Protein AF-A0A7J7QEA2-F1 (afdb_monomer)

Sequence (201 aa):
MQAAAFSTSTSRAVTRSNSSSSSSNAGRQSTAAVVQHRPLQRRVHVYATFPRDETADQDASPVAAQALQELFDLEAGGLDPLQLENFRLKYNIRRDASGRAQLRRSDGTWMQCKLDMEVSGTMLLRDTNDSSVHVLQTDKLEQIDLSDDYLLLTLFADGEWEGQTQPIQLAGDSGALEPLQVEEQQFKDFVGMIKTLQVRA

Secondary structure (DSSP, 8-state):
-------------------------------------------B--B------S----PPPHHHHHHHHHHHHHHHT---HHHHHHHHHHTTEEE-TT--EEEE-TTS-EEEEEE-SSSTTEEEEEETTT-BEEEEE-SS-SS--TT-HHHHHHHHTTSTHHHH-EE-EEE-TTS-EEE-B--HHHHHH-S--BS------

Structure (mmCIF, N/CA/C/O backbone):
data_AF-A0A7J7QEA2-F1
#
_entry.id   AF-A0A7J7QEA2-F1
#
loop_
_atom_site.group_PDB
_atom_site.id
_atom_site.type_symbol
_atom_site.label_atom_id
_atom_site.label_alt_id
_atom_site.label_comp_id
_atom_site.label_asym_id
_atom_site.label_entity_id
_atom_site.label_seq_id
_atom_site.pdbx_PDB_ins_code
_atom_site.Cartn_x
_atom_site.Cartn_y
_atom_site.Cartn_z
_atom_site.occupancy
_atom_site.B_iso_or_equiv
_atom_site.auth_seq_id
_atom_site.auth_comp_id
_atom_site.auth_asym_id
_atom_site.auth_atom_id
_atom_site.pdbx_PDB_model_num
ATOM 1 N N . MET A 1 1 ? -61.011 24.776 7.819 1.00 40.16 1 MET A N 1
ATOM 2 C CA . MET A 1 1 ? -61.378 26.067 7.198 1.00 40.16 1 MET A CA 1
ATOM 3 C C . MET A 1 1 ? -60.357 26.376 6.108 1.00 40.16 1 MET A C 1
ATOM 5 O O . MET A 1 1 ? -59.185 26.244 6.417 1.00 40.16 1 MET A O 1
ATOM 9 N N . GLN A 1 2 ? -60.840 26.765 4.911 1.00 41.31 2 GLN A N 1
ATOM 10 C CA . GLN A 1 2 ? -60.144 27.317 3.712 1.00 41.31 2 GLN A CA 1
ATOM 11 C C . GLN A 1 2 ? -59.140 26.361 3.008 1.00 41.31 2 GLN A C 1
ATOM 13 O O . GLN A 1 2 ? -58.223 25.881 3.656 1.00 41.31 2 GLN A O 1
ATOM 18 N N . ALA A 1 3 ? -59.319 25.862 1.763 1.00 32.88 3 ALA A N 1
ATOM 19 C CA . ALA A 1 3 ? -59.557 26.469 0.420 1.00 32.88 3 ALA A CA 1
ATOM 20 C C . ALA A 1 3 ? -58.418 27.436 0.013 1.00 32.88 3 ALA A C 1
ATOM 22 O O . ALA A 1 3 ? -58.060 28.261 0.838 1.00 32.88 3 ALA A O 1
ATOM 23 N N . ALA A 1 4 ? -57.765 27.420 -1.162 1.00 39.72 4 ALA A N 1
ATOM 24 C CA . ALA A 1 4 ? -58.132 27.179 -2.575 1.00 39.72 4 ALA A CA 1
ATOM 25 C C . ALA A 1 4 ? -56.831 26.850 -3.397 1.00 39.72 4 ALA A C 1
ATOM 27 O O . ALA A 1 4 ? -55.754 27.197 -2.926 1.00 39.72 4 ALA A O 1
ATOM 28 N N . ALA A 1 5 ? -56.790 26.023 -4.465 1.00 37.38 5 ALA A N 1
ATOM 29 C CA . ALA A 1 5 ? -57.143 26.236 -5.901 1.00 37.38 5 ALA A CA 1
ATOM 30 C C . ALA A 1 5 ? -56.294 27.354 -6.595 1.00 37.38 5 ALA A C 1
ATOM 32 O O . ALA A 1 5 ? -55.999 28.332 -5.927 1.00 37.38 5 ALA A O 1
ATOM 33 N N . PHE A 1 6 ? -55.781 27.352 -7.844 1.00 35.78 6 PHE A N 1
ATOM 34 C CA . PHE A 1 6 ? -56.133 26.894 -9.217 1.00 35.78 6 PHE A CA 1
ATOM 35 C C . PHE A 1 6 ? -54.812 26.826 -10.065 1.00 35.78 6 PHE A C 1
ATOM 37 O O . PHE A 1 6 ? -53.874 27.543 -9.737 1.00 35.78 6 PHE A O 1
ATOM 44 N N . SER A 1 7 ? -54.591 25.870 -10.993 1.00 35.72 7 SER A N 1
ATOM 45 C CA . SER A 1 7 ? -54.732 25.918 -12.487 1.00 35.72 7 SER A CA 1
ATOM 46 C C . SER A 1 7 ? -53.938 27.040 -13.216 1.00 35.72 7 SER A C 1
ATOM 48 O O . SER A 1 7 ? -53.797 28.123 -12.680 1.00 35.72 7 SER A O 1
ATOM 50 N N . THR A 1 8 ? -53.363 26.931 -14.429 1.00 38.19 8 THR A N 1
ATOM 51 C CA . THR A 1 8 ? -53.718 26.220 -15.682 1.00 38.19 8 THR A CA 1
ATOM 52 C C . THR A 1 8 ? -52.629 26.474 -16.751 1.00 38.19 8 THR A C 1
ATOM 54 O O . THR A 1 8 ? -52.119 27.585 -16.777 1.00 38.19 8 THR A O 1
ATOM 57 N N . SER A 1 9 ? -52.432 25.513 -17.678 1.00 35.91 9 SER A N 1
ATOM 58 C CA . SER A 1 9 ? -52.373 25.661 -19.164 1.00 35.91 9 SER A CA 1
ATOM 59 C C . SER A 1 9 ? -51.334 26.625 -19.810 1.00 35.91 9 SER A C 1
ATOM 61 O O . SER A 1 9 ? -50.999 27.655 -19.260 1.00 35.91 9 SER A O 1
ATOM 63 N N . THR A 1 10 ? -50.783 26.473 -21.022 1.00 38.72 10 THR A N 1
ATOM 64 C CA . THR A 1 10 ? -51.143 25.746 -22.254 1.00 38.72 10 THR A CA 1
ATOM 65 C C . THR A 1 10 ? -49.963 25.880 -23.246 1.00 38.72 10 THR A C 1
ATOM 67 O O . THR A 1 10 ? -49.360 26.944 -23.258 1.00 38.72 10 THR A O 1
ATOM 70 N N . SER A 1 11 ? -49.779 24.899 -24.151 1.00 39.94 11 SER A N 1
ATOM 71 C CA . SER A 1 11 ? -49.480 25.035 -25.608 1.00 39.94 11 SER A CA 1
ATOM 72 C C . SER A 1 11 ? -48.236 25.836 -26.081 1.00 39.94 11 SER A C 1
ATOM 74 O O . SER A 1 11 ? -47.849 26.829 -25.501 1.00 39.94 11 SER A O 1
ATOM 76 N N . ARG A 1 12 ? -47.566 25.560 -27.208 1.00 37.38 12 ARG A N 1
ATOM 77 C CA . ARG A 1 12 ? -47.932 24.877 -28.457 1.00 37.38 12 ARG A CA 1
ATOM 78 C C . ARG A 1 12 ? -46.645 24.614 -29.259 1.00 37.38 12 ARG A C 1
ATOM 80 O O . ARG A 1 12 ? -45.721 25.419 -29.225 1.00 37.38 12 ARG A O 1
ATOM 87 N N . ALA A 1 13 ? -46.645 23.542 -30.043 1.00 45.91 13 ALA A N 1
ATOM 88 C CA . ALA A 1 13 ? -45.685 23.299 -31.116 1.00 45.91 13 ALA A CA 1
ATOM 89 C C . ALA A 1 13 ? -45.871 24.280 -32.289 1.00 45.91 13 ALA A C 1
ATOM 91 O O . ALA A 1 13 ? -47.010 24.627 -32.606 1.00 45.91 13 ALA A O 1
ATOM 92 N N . VAL A 1 14 ? -44.782 24.618 -32.993 1.00 41.91 14 VAL A N 1
ATOM 93 C CA . VAL A 1 14 ? -44.805 25.032 -34.409 1.00 41.91 14 VAL A CA 1
ATOM 94 C C . VAL A 1 14 ? -43.556 24.498 -35.115 1.00 41.91 14 VAL A C 1
ATOM 96 O O . VAL A 1 14 ? -42.432 24.907 -34.846 1.00 41.91 14 VAL A O 1
ATOM 99 N N . THR A 1 15 ? -43.788 23.582 -36.047 1.00 47.22 15 THR A N 1
ATOM 100 C CA . THR A 1 15 ? -42.911 23.208 -37.159 1.00 47.22 15 THR A CA 1
ATOM 101 C C . THR A 1 15 ? -42.905 24.315 -38.213 1.00 47.22 15 THR A C 1
ATOM 103 O O . THR A 1 15 ? -43.974 24.812 -38.566 1.00 47.22 15 THR A O 1
ATOM 106 N N . ARG A 1 16 ? -41.749 24.607 -38.826 1.00 37.06 16 ARG A N 1
ATOM 107 C CA . ARG A 1 16 ? -41.668 24.823 -40.281 1.00 37.06 16 ARG A CA 1
ATOM 108 C C . ARG A 1 16 ? -40.241 24.743 -40.827 1.00 37.06 16 ARG A C 1
ATOM 110 O O . ARG A 1 16 ? -39.279 25.221 -40.245 1.00 37.06 16 ARG A O 1
ATOM 117 N N . SER A 1 17 ? -40.210 24.076 -41.968 1.00 44.81 17 SER A N 1
ATOM 118 C CA . SER A 1 17 ? -39.156 23.695 -42.899 1.00 44.81 17 SER A CA 1
ATOM 119 C C . SER A 1 17 ? -38.546 24.825 -43.739 1.00 44.81 17 SER A C 1
ATOM 121 O O . SER A 1 17 ? -39.204 25.830 -43.992 1.00 44.81 17 SER A O 1
ATOM 123 N N . ASN A 1 18 ? -37.412 24.456 -44.354 1.00 35.69 18 ASN A N 1
ATOM 124 C CA . ASN A 1 18 ? -36.868 24.862 -45.661 1.00 35.69 18 ASN A CA 1
ATOM 125 C C . ASN A 1 18 ? -36.138 26.206 -45.780 1.00 35.69 18 ASN A C 1
ATOM 127 O O . ASN A 1 18 ? -36.766 27.253 -45.800 1.00 35.69 18 ASN A O 1
ATOM 131 N N . SER A 1 19 ? -34.840 26.143 -46.103 1.00 38.38 19 SER A N 1
ATOM 132 C CA . SER A 1 19 ? -34.380 26.272 -47.500 1.00 38.38 19 SER A CA 1
ATOM 133 C C . SER A 1 19 ? -32.857 26.128 -47.613 1.00 38.38 19 SER A C 1
ATOM 135 O O . SER A 1 19 ? -32.100 26.661 -46.809 1.00 38.38 19 SER A O 1
ATOM 137 N N . SER A 1 20 ? -32.442 25.412 -48.650 1.00 42.53 20 SER A N 1
ATOM 138 C CA . SER A 1 20 ? -31.086 25.222 -49.156 1.00 42.53 20 SER A CA 1
ATOM 139 C C . SER A 1 20 ? -30.458 26.493 -49.738 1.00 42.53 20 SER A C 1
ATOM 141 O O . SER A 1 20 ? -31.104 27.177 -50.528 1.00 42.53 20 SER A O 1
ATOM 143 N N . SER A 1 21 ? -29.158 26.689 -49.515 1.00 39.03 21 SER A N 1
ATOM 144 C CA . SER A 1 21 ? -28.276 27.330 -50.499 1.00 39.03 21 SER A CA 1
ATOM 145 C C . SER A 1 21 ? -26.824 26.911 -50.279 1.00 39.03 21 SER A C 1
ATOM 147 O O . SER A 1 21 ? -26.250 27.099 -49.210 1.00 39.03 21 SER A O 1
ATOM 149 N N . SER A 1 22 ? -26.265 26.332 -51.331 1.00 40.47 22 SER A N 1
ATOM 150 C CA . SER A 1 22 ? -24.866 26.006 -51.564 1.00 40.47 22 SER A CA 1
ATOM 151 C C . SER A 1 22 ? -23.951 27.233 -51.514 1.00 40.47 22 SER A C 1
ATOM 153 O O . SER A 1 22 ? -24.177 28.193 -52.249 1.00 40.47 22 SER A O 1
ATOM 155 N N . SER A 1 23 ? -22.850 27.145 -50.772 1.00 38.03 23 SER A N 1
ATOM 156 C CA . SER A 1 23 ? -21.626 27.879 -51.090 1.00 38.03 23 SER A CA 1
ATOM 157 C C . SER A 1 23 ? -20.400 27.076 -50.655 1.00 38.03 23 SER A C 1
ATOM 159 O O . SER A 1 23 ? -20.240 26.638 -49.519 1.00 38.03 23 SER A O 1
ATOM 161 N N . SER A 1 24 ? -19.562 26.825 -51.648 1.00 43.19 24 SER A N 1
ATOM 162 C CA . SER A 1 24 ? -18.243 26.223 -51.580 1.00 43.19 24 SER A CA 1
ATOM 163 C C . SER A 1 24 ? -17.317 27.026 -50.673 1.00 43.19 24 SER A C 1
ATOM 165 O O . SER A 1 24 ? -17.039 28.190 -50.963 1.00 43.19 24 SER A O 1
ATOM 167 N N . ASN A 1 25 ? -16.763 26.390 -49.643 1.00 38.69 25 ASN A N 1
ATOM 168 C CA . ASN A 1 25 ? -15.512 26.855 -49.066 1.00 38.69 25 ASN A CA 1
ATOM 169 C C . ASN A 1 25 ? -14.634 25.654 -48.711 1.00 38.69 25 ASN A C 1
ATOM 171 O O . ASN A 1 25 ? -15.001 24.805 -47.898 1.00 38.69 25 ASN A O 1
ATOM 175 N N . ALA A 1 26 ? -13.491 25.572 -49.386 1.00 42.62 26 ALA A N 1
ATOM 176 C CA . ALA A 1 26 ? -12.460 24.570 -49.188 1.00 42.62 26 ALA A CA 1
ATOM 177 C C . ALA A 1 26 ? -11.761 24.820 -47.842 1.00 42.62 26 ALA A C 1
ATOM 179 O O . ALA A 1 26 ? -10.676 25.389 -47.770 1.00 42.62 26 ALA A O 1
ATOM 180 N N . GLY A 1 27 ? -12.416 24.419 -46.756 1.00 33.78 27 GLY A N 1
ATOM 181 C CA . GLY A 1 27 ? -11.817 24.326 -45.435 1.00 33.78 27 GLY A CA 1
ATOM 182 C C . GLY A 1 27 ? -11.219 22.940 -45.269 1.00 33.78 27 GLY A C 1
ATOM 183 O O . GLY A 1 27 ? -11.953 21.956 -45.217 1.00 33.78 27 GLY A O 1
ATOM 184 N N . ARG A 1 28 ? -9.887 22.862 -45.201 1.00 38.97 28 ARG A N 1
ATOM 185 C CA . ARG A 1 28 ? -9.142 21.683 -44.745 1.00 38.97 28 ARG A CA 1
ATOM 186 C C . ARG A 1 28 ? -9.826 21.104 -43.503 1.00 38.97 28 ARG A C 1
ATOM 188 O O . ARG A 1 28 ? -9.711 21.664 -42.416 1.00 38.97 28 ARG A O 1
ATOM 195 N N . GLN A 1 29 ? -10.519 19.981 -43.668 1.00 34.00 29 GLN A N 1
ATOM 196 C CA . GLN A 1 29 ? -10.918 19.140 -42.552 1.00 34.00 29 GLN A CA 1
ATOM 197 C C . GLN A 1 29 ? -9.628 18.549 -41.987 1.00 34.00 29 GLN A C 1
ATOM 199 O O . GLN A 1 29 ? -9.091 17.572 -42.502 1.00 34.00 29 GLN A O 1
ATOM 204 N N . SER A 1 30 ? -9.089 19.198 -40.956 1.00 36.16 30 SER A N 1
ATOM 205 C CA . SER A 1 30 ? -8.244 18.502 -40.000 1.00 36.16 30 SER A CA 1
ATOM 206 C C . SER A 1 30 ? -9.142 17.440 -39.384 1.00 36.16 30 SER A C 1
ATOM 208 O O . SER A 1 30 ? -10.000 17.727 -38.552 1.00 36.16 30 SER A O 1
ATOM 210 N N . THR A 1 31 ? -9.018 16.216 -39.885 1.00 33.06 31 THR A N 1
ATOM 211 C CA . THR A 1 31 ? -9.470 15.035 -39.172 1.00 33.06 31 THR A CA 1
ATOM 212 C C . THR A 1 31 ? -8.720 15.057 -37.851 1.00 33.06 31 THR A C 1
ATOM 214 O O . THR A 1 31 ? -7.542 14.699 -37.801 1.00 33.06 31 THR A O 1
ATOM 217 N N . ALA A 1 32 ? -9.372 15.550 -36.797 1.00 31.91 32 ALA A N 1
ATOM 218 C CA . ALA A 1 32 ? -8.946 15.278 -35.442 1.00 31.91 32 ALA A CA 1
ATOM 219 C C . ALA A 1 32 ? -8.853 13.757 -35.358 1.00 31.91 32 ALA A C 1
ATOM 221 O O . ALA A 1 32 ? -9.865 13.057 -35.436 1.00 31.91 32 ALA A O 1
ATOM 222 N N . ALA A 1 33 ? -7.622 13.248 -35.338 1.00 30.94 33 ALA A N 1
ATOM 223 C CA . ALA A 1 33 ? -7.373 11.856 -35.063 1.00 30.94 33 ALA A CA 1
ATOM 224 C C . ALA A 1 33 ? -7.979 11.616 -33.684 1.00 30.94 33 ALA A C 1
ATOM 226 O O . ALA A 1 33 ? -7.447 12.070 -32.672 1.00 30.94 33 ALA A O 1
ATOM 227 N N . VAL A 1 34 ? -9.143 10.971 -33.660 1.00 30.98 34 VAL A N 1
ATOM 228 C CA . VAL A 1 34 ? -9.656 10.334 -32.460 1.00 30.98 34 VAL A CA 1
ATOM 229 C C . VAL A 1 34 ? -8.596 9.299 -32.129 1.00 30.98 34 VAL A C 1
ATOM 231 O O . VAL A 1 34 ? -8.558 8.219 -32.720 1.00 30.98 34 VAL A O 1
ATOM 234 N N . VAL A 1 35 ? -7.669 9.678 -31.250 1.00 32.31 35 VAL A N 1
ATOM 235 C CA . VAL A 1 35 ? -6.785 8.743 -30.575 1.00 32.31 35 VAL A CA 1
ATOM 236 C C . VAL A 1 35 ? -7.733 7.883 -29.762 1.00 32.31 35 VAL A C 1
ATOM 238 O O . VAL A 1 35 ? -8.132 8.225 -28.652 1.00 32.31 35 VAL A O 1
ATOM 241 N N . GLN A 1 36 ? -8.184 6.790 -30.375 1.00 29.61 36 GLN A N 1
ATOM 242 C CA . GLN A 1 36 ? -8.725 5.671 -29.640 1.00 29.61 36 GLN A CA 1
ATOM 243 C C . GLN A 1 36 ? -7.606 5.276 -28.685 1.00 29.61 36 GLN A C 1
ATOM 245 O O . GLN A 1 36 ? -6.634 4.636 -29.094 1.00 29.61 36 GLN A O 1
ATOM 250 N N . HIS A 1 37 ? -7.719 5.705 -27.429 1.00 34.19 37 HIS A N 1
ATOM 251 C CA . HIS A 1 37 ? -7.025 5.069 -26.329 1.00 34.19 37 HIS A CA 1
ATOM 252 C C . HIS A 1 37 ? -7.495 3.620 -26.344 1.00 34.19 37 HIS A C 1
ATOM 254 O O . HIS A 1 37 ? -8.512 3.260 -25.756 1.00 34.19 37 HIS A O 1
ATOM 260 N N . ARG A 1 38 ? -6.791 2.783 -27.109 1.00 33.22 38 ARG A N 1
ATOM 261 C CA . ARG A 1 38 ? -6.866 1.348 -26.910 1.00 33.22 38 ARG A CA 1
ATOM 262 C C . ARG A 1 38 ? -6.500 1.155 -25.440 1.00 33.22 38 ARG A C 1
ATOM 264 O O . ARG A 1 38 ? -5.449 1.675 -25.047 1.00 33.22 38 ARG A O 1
ATOM 271 N N . PRO A 1 39 ? -7.321 0.462 -24.631 1.00 41.53 39 PRO A N 1
ATOM 272 C CA . PRO A 1 39 ? -6.849 0.020 -23.332 1.00 41.53 39 PRO A CA 1
ATOM 273 C C . PRO A 1 39 ? -5.538 -0.701 -23.614 1.00 41.53 39 PRO A C 1
ATOM 275 O O . PRO A 1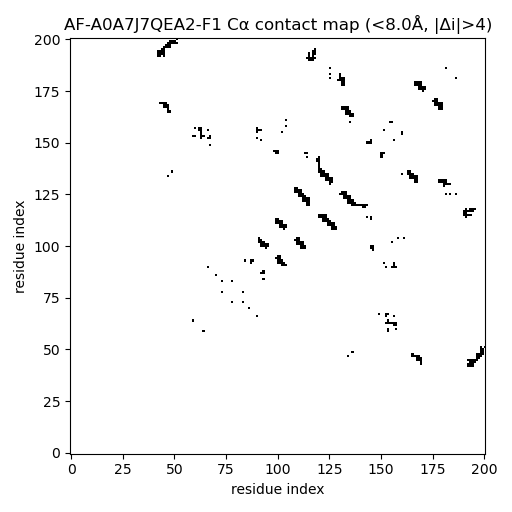 39 ? -5.479 -1.525 -24.534 1.00 41.53 39 PRO A O 1
ATOM 278 N N . LEU A 1 40 ? -4.467 -0.284 -22.943 1.00 46.72 40 LEU A N 1
ATOM 279 C CA . LEU A 1 40 ? -3.146 -0.862 -23.114 1.00 46.72 40 LEU A CA 1
ATOM 280 C C . LEU A 1 40 ? -3.232 -2.327 -22.674 1.00 46.72 40 LEU A C 1
ATOM 282 O O . LEU A 1 40 ? -2.770 -2.685 -21.616 1.00 46.72 40 LEU A O 1
ATOM 286 N N . GLN A 1 41 ? -3.742 -3.229 -23.509 1.00 45.44 41 GLN A N 1
ATOM 287 C CA . GLN A 1 41 ? -3.524 -4.670 -23.381 1.00 45.44 41 GLN A CA 1
ATOM 288 C C . GLN A 1 41 ? -2.072 -5.014 -23.761 1.00 45.44 41 GLN A C 1
ATOM 290 O O . GLN A 1 41 ? -1.793 -6.075 -24.320 1.00 45.44 41 GLN A O 1
ATOM 295 N N . ARG A 1 42 ? -1.125 -4.096 -23.519 1.00 48.09 42 ARG A N 1
ATOM 296 C CA . ARG A 1 42 ? 0.300 -4.371 -23.629 1.00 48.09 42 ARG A CA 1
ATOM 297 C C . ARG A 1 42 ? 0.650 -5.230 -22.427 1.00 48.09 42 ARG A C 1
ATOM 299 O O . ARG A 1 42 ? 1.002 -4.734 -21.370 1.00 48.09 42 ARG A O 1
ATOM 306 N N . ARG A 1 43 ? 0.493 -6.537 -22.616 1.00 52.00 43 ARG A N 1
ATOM 307 C CA . ARG A 1 43 ? 1.090 -7.558 -21.763 1.00 52.00 43 ARG A CA 1
ATOM 308 C C . ARG A 1 43 ? 2.591 -7.328 -21.785 1.00 52.00 43 ARG A C 1
ATOM 310 O O . ARG A 1 43 ? 3.187 -7.393 -22.862 1.00 52.00 43 ARG A O 1
ATOM 317 N N . VAL A 1 44 ? 3.172 -7.014 -20.635 1.00 53.88 44 VAL A N 1
ATOM 318 C CA . VAL A 1 44 ? 4.601 -6.732 -20.546 1.00 53.88 44 VAL A CA 1
ATOM 319 C C . VAL A 1 44 ? 5.316 -7.918 -19.918 1.00 53.88 44 VAL A C 1
ATOM 321 O O . VAL A 1 44 ? 4.800 -8.571 -19.013 1.00 53.88 44 VAL A O 1
ATOM 324 N N . HIS A 1 45 ? 6.494 -8.238 -20.446 1.00 52.12 45 HIS A N 1
ATOM 325 C CA . HIS A 1 45 ? 7.393 -9.178 -19.794 1.00 52.12 45 HIS A CA 1
ATOM 326 C C . HIS A 1 45 ? 8.022 -8.459 -18.603 1.00 52.12 45 HIS A C 1
ATOM 328 O O . HIS A 1 45 ? 8.858 -7.577 -18.783 1.00 52.12 45 HIS A O 1
ATOM 334 N N . VAL A 1 46 ? 7.545 -8.804 -17.411 1.00 54.75 46 VAL A N 1
ATOM 335 C CA . VAL A 1 46 ? 7.992 -8.238 -16.141 1.00 54.75 46 VAL A CA 1
ATOM 336 C C . VAL A 1 46 ? 9.121 -9.095 -15.586 1.00 54.75 46 VAL A C 1
ATOM 338 O O . VAL A 1 46 ? 8.978 -10.311 -15.464 1.00 54.75 46 VAL A O 1
ATOM 341 N N . TYR A 1 47 ? 10.230 -8.449 -15.235 1.00 54.91 47 TYR A N 1
ATOM 342 C CA . TYR A 1 47 ? 11.320 -9.074 -14.498 1.00 54.91 47 TYR A CA 1
ATOM 343 C C . TYR A 1 47 ? 11.246 -8.619 -13.038 1.00 54.91 47 TYR A C 1
ATOM 345 O O . TYR A 1 47 ? 11.506 -7.458 -12.737 1.00 54.91 47 TYR A O 1
ATOM 353 N N . ALA A 1 48 ? 10.876 -9.540 -12.150 1.00 55.66 48 ALA A N 1
ATOM 354 C CA . ALA A 1 48 ? 10.972 -9.406 -10.699 1.00 55.66 48 ALA A CA 1
ATOM 355 C C . ALA A 1 48 ? 11.596 -10.698 -10.158 1.00 55.66 48 ALA A C 1
ATOM 357 O O . ALA A 1 48 ? 11.263 -11.781 -10.645 1.00 55.66 48 ALA A O 1
ATOM 358 N N . THR A 1 49 ? 12.548 -10.584 -9.231 1.00 54.75 49 THR A N 1
ATOM 359 C CA . THR A 1 49 ? 13.369 -11.705 -8.747 1.00 54.75 49 THR A CA 1
ATOM 360 C C . THR A 1 49 ? 13.248 -11.823 -7.237 1.00 54.75 49 THR A C 1
ATOM 362 O O . THR A 1 49 ? 13.997 -11.183 -6.504 1.00 54.75 49 THR A O 1
ATOM 365 N N . PHE A 1 50 ? 12.347 -12.671 -6.756 1.00 54.75 50 PHE A N 1
ATOM 366 C CA . PHE A 1 50 ? 12.175 -12.890 -5.321 1.00 54.75 50 PHE A CA 1
ATOM 367 C C . PHE A 1 50 ? 13.168 -13.935 -4.794 1.00 54.75 50 PHE A C 1
ATOM 369 O O . PHE A 1 50 ? 13.301 -14.996 -5.413 1.00 54.75 50 PHE A O 1
ATOM 376 N N . PRO A 1 51 ? 13.873 -13.668 -3.679 1.00 50.94 51 PRO A N 1
ATOM 377 C CA . PRO A 1 51 ? 14.573 -14.722 -2.959 1.00 50.94 51 PRO A CA 1
ATOM 378 C C . PRO A 1 51 ? 13.549 -15.723 -2.406 1.00 50.94 51 PRO A C 1
ATOM 380 O O . PRO A 1 51 ? 12.453 -15.341 -1.999 1.00 50.94 51 PRO A O 1
ATOM 383 N N . ARG A 1 52 ? 13.894 -17.013 -2.408 1.00 48.84 52 ARG A N 1
ATOM 384 C CA . ARG A 1 52 ? 13.074 -18.049 -1.776 1.00 48.84 52 ARG A CA 1
ATOM 385 C C . ARG A 1 52 ? 13.243 -17.934 -0.264 1.00 48.84 52 ARG A C 1
ATOM 387 O O . ARG A 1 52 ? 14.347 -18.143 0.230 1.00 48.84 52 ARG A O 1
ATOM 394 N N . ASP A 1 53 ? 12.176 -17.590 0.445 1.00 52.56 53 ASP A N 1
ATOM 395 C CA . ASP A 1 53 ? 12.201 -17.552 1.905 1.00 52.56 53 ASP A CA 1
ATOM 396 C C . ASP A 1 53 ? 12.068 -18.986 2.443 1.00 52.56 53 ASP A C 1
ATOM 398 O O . ASP A 1 53 ? 11.023 -19.621 2.317 1.00 52.56 53 ASP A O 1
ATOM 402 N N . GLU A 1 54 ? 13.165 -19.550 2.952 1.00 49.25 54 GLU A N 1
ATOM 403 C CA . GLU A 1 54 ? 13.182 -20.886 3.574 1.00 49.25 54 GLU A CA 1
ATOM 404 C C . GLU A 1 54 ? 12.934 -20.823 5.093 1.00 49.25 54 GLU A C 1
ATOM 406 O O . GLU A 1 54 ? 12.961 -21.853 5.765 1.00 4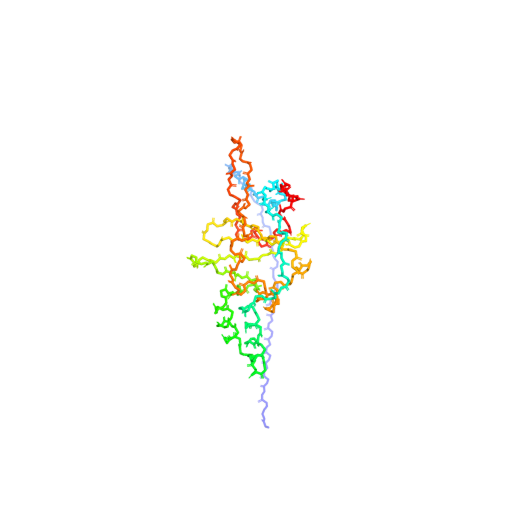9.25 54 GLU A O 1
ATOM 411 N N . THR A 1 55 ? 12.682 -19.626 5.638 1.00 48.28 55 THR A N 1
ATOM 412 C CA . THR A 1 55 ? 12.668 -19.348 7.083 1.00 48.28 55 THR A CA 1
ATOM 413 C C . THR A 1 55 ? 11.408 -18.643 7.575 1.00 48.28 55 THR A C 1
ATOM 415 O O . THR A 1 55 ? 11.439 -18.055 8.651 1.00 48.28 55 THR A O 1
ATOM 418 N N . ALA A 1 56 ? 10.300 -18.693 6.830 1.00 53.28 56 ALA A N 1
ATOM 419 C CA . ALA A 1 56 ? 9.034 -18.098 7.256 1.00 53.28 56 ALA A CA 1
ATOM 420 C C . ALA A 1 56 ? 8.445 -18.846 8.472 1.00 53.28 56 ALA A C 1
ATOM 422 O O . ALA A 1 56 ? 7.525 -19.658 8.347 1.00 53.28 56 ALA A O 1
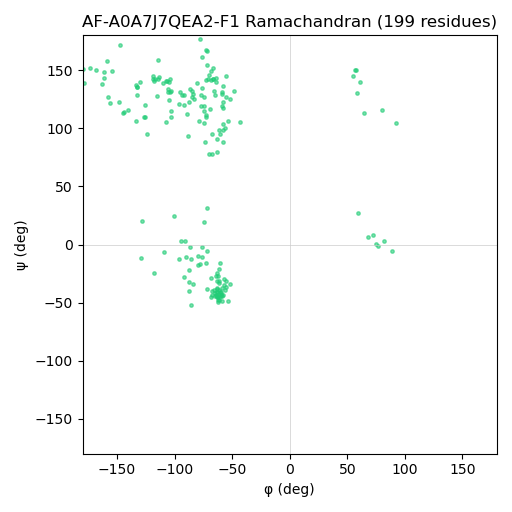ATOM 423 N N . ASP A 1 57 ? 8.993 -18.584 9.659 1.00 50.16 57 ASP A N 1
ATOM 424 C CA . ASP A 1 57 ? 8.358 -18.897 10.930 1.00 50.16 57 ASP A CA 1
ATOM 425 C C . ASP A 1 57 ? 7.014 -18.155 10.956 1.00 50.16 57 ASP A C 1
ATOM 427 O O . ASP A 1 57 ? 6.930 -16.937 10.804 1.00 50.16 57 ASP A O 1
ATOM 431 N N . GLN A 1 58 ? 5.942 -18.940 11.060 1.00 55.94 58 GLN A N 1
ATOM 432 C CA . GLN A 1 58 ? 4.544 -18.575 10.793 1.00 55.94 58 GLN A CA 1
ATOM 433 C C . GLN A 1 58 ? 3.898 -17.693 11.872 1.00 55.94 58 GLN A C 1
ATOM 435 O O . GLN A 1 58 ? 2.670 -17.626 11.967 1.00 55.94 58 GLN A O 1
ATOM 440 N N . ASP A 1 59 ? 4.693 -17.026 12.701 1.00 63.25 59 ASP A N 1
ATOM 441 C CA . ASP A 1 59 ? 4.161 -16.250 13.809 1.00 63.25 59 ASP A CA 1
ATOM 442 C C . ASP A 1 59 ? 3.753 -14.852 13.334 1.00 63.25 59 ASP A C 1
ATOM 444 O O . ASP A 1 59 ? 4.498 -14.133 12.666 1.00 6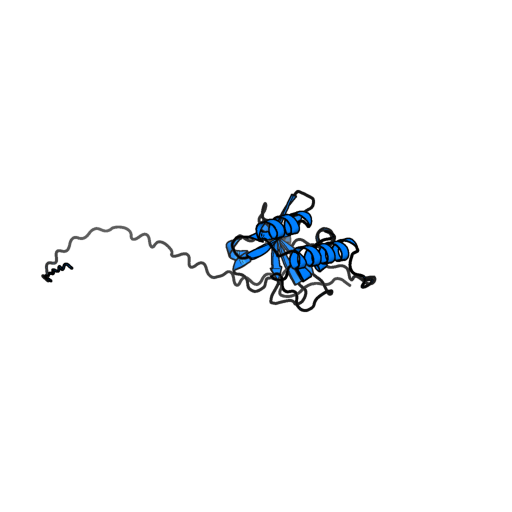3.25 59 ASP A O 1
ATOM 448 N N . ALA A 1 60 ? 2.523 -14.461 13.675 1.00 66.38 60 ALA A N 1
ATOM 449 C CA . ALA A 1 60 ? 2.034 -13.118 13.408 1.00 66.38 60 ALA A CA 1
ATOM 450 C C . ALA A 1 60 ? 2.945 -12.095 14.102 1.00 66.38 60 ALA A C 1
ATOM 452 O O . ALA A 1 60 ? 3.211 -12.205 15.301 1.00 66.38 60 ALA A O 1
ATOM 453 N N . SER A 1 61 ? 3.394 -11.086 13.351 1.00 85.81 61 SER A N 1
ATOM 454 C CA . SER A 1 61 ? 4.211 -9.994 13.878 1.00 85.81 61 SER A CA 1
ATOM 455 C C . SER A 1 61 ? 3.587 -9.418 15.159 1.00 85.81 61 SER A C 1
ATOM 457 O O . SER A 1 61 ? 2.387 -9.123 15.163 1.00 85.81 61 SER A O 1
ATOM 459 N N . PRO A 1 62 ? 4.353 -9.210 16.250 1.00 91.62 62 PRO A N 1
ATOM 460 C CA . PRO A 1 62 ? 3.822 -8.627 17.483 1.00 91.62 62 PRO A CA 1
ATOM 461 C C . PRO A 1 62 ? 3.145 -7.268 17.260 1.00 91.62 62 PRO A C 1
ATOM 463 O O . PRO A 1 62 ? 2.168 -6.944 17.935 1.00 91.62 62 PRO A O 1
ATOM 466 N N . VAL A 1 63 ? 3.631 -6.494 16.281 1.00 94.38 63 VAL A N 1
ATOM 467 C CA . VAL A 1 63 ? 3.034 -5.210 15.885 1.00 94.38 63 VAL A CA 1
ATOM 468 C C . VAL A 1 63 ? 1.670 -5.430 15.236 1.00 94.38 63 VAL A C 1
ATOM 470 O O . VAL A 1 63 ? 0.710 -4.748 15.593 1.00 94.38 63 VAL A O 1
ATOM 473 N N . ALA A 1 64 ? 1.562 -6.408 14.334 1.00 91.38 64 ALA A N 1
ATOM 474 C CA . ALA A 1 64 ? 0.292 -6.779 13.721 1.00 91.38 64 ALA A CA 1
ATOM 475 C C . ALA A 1 64 ? -0.705 -7.301 14.769 1.00 91.38 64 ALA A C 1
ATOM 477 O O . ALA A 1 64 ? -1.853 -6.864 14.787 1.00 91.38 64 ALA A O 1
ATOM 478 N N . ALA A 1 65 ? -0.269 -8.159 15.696 1.00 92.75 65 ALA A N 1
ATOM 479 C CA . ALA A 1 65 ? -1.113 -8.664 16.780 1.00 92.75 65 ALA A CA 1
ATOM 480 C C . ALA A 1 65 ? -1.650 -7.533 17.674 1.00 92.75 65 ALA A C 1
ATOM 482 O O . ALA A 1 65 ? -2.841 -7.502 17.989 1.00 92.75 65 ALA A O 1
ATOM 483 N N . GLN A 1 66 ? -0.796 -6.568 18.033 1.00 96.12 66 GLN A N 1
ATOM 484 C CA . GLN A 1 66 ? -1.221 -5.379 18.769 1.00 96.12 66 GLN A CA 1
ATOM 485 C C . GLN A 1 66 ? -2.231 -4.548 17.966 1.00 96.12 66 GLN A C 1
ATOM 487 O O . GLN A 1 66 ? -3.245 -4.125 18.517 1.00 96.12 66 GLN A O 1
ATOM 492 N N . ALA A 1 67 ? -1.975 -4.321 16.677 1.00 96.06 67 ALA A N 1
ATOM 493 C CA . ALA A 1 67 ? -2.861 -3.536 15.824 1.00 96.06 67 ALA A CA 1
ATOM 494 C C . ALA A 1 67 ? -4.263 -4.148 15.715 1.00 96.06 67 ALA A C 1
ATOM 496 O O . ALA A 1 67 ? -5.259 -3.433 15.796 1.00 96.06 67 ALA A O 1
ATOM 497 N N . LEU A 1 68 ? -4.341 -5.475 15.590 1.00 95.06 68 LEU A N 1
ATOM 498 C CA . LEU A 1 68 ? -5.607 -6.206 15.563 1.00 95.06 68 LEU A CA 1
ATOM 499 C C . LEU A 1 68 ? -6.364 -6.077 16.891 1.00 95.06 68 LEU A C 1
ATOM 501 O O . LEU A 1 68 ? -7.566 -5.826 16.877 1.00 95.06 68 LEU A O 1
ATOM 505 N N . GLN A 1 69 ? -5.674 -6.191 18.032 1.00 95.69 69 GLN A N 1
ATOM 506 C CA . GLN A 1 69 ? -6.300 -5.995 19.344 1.00 95.69 69 GLN A CA 1
ATOM 507 C C . GLN A 1 69 ? -6.876 -4.582 19.494 1.00 95.69 69 GLN A C 1
ATOM 509 O O . GLN A 1 69 ? -8.013 -4.425 19.930 1.00 95.69 69 GLN A O 1
ATOM 514 N N . GLU A 1 70 ? -6.121 -3.559 19.092 1.00 95.94 70 GLU A N 1
ATOM 515 C CA . GLU A 1 70 ? -6.595 -2.175 19.135 1.00 95.94 70 GLU A CA 1
ATOM 516 C C . GLU A 1 70 ? -7.811 -1.945 18.221 1.00 95.94 70 GLU A C 1
ATOM 518 O O . GLU A 1 70 ? -8.729 -1.218 18.604 1.00 95.94 70 GLU A O 1
ATOM 523 N N . LEU A 1 71 ? -7.857 -2.583 17.043 1.00 95.31 71 LEU A N 1
ATOM 524 C CA . LEU A 1 71 ? -9.029 -2.533 16.164 1.00 95.31 71 LEU A CA 1
ATOM 525 C C . LEU A 1 71 ? -10.258 -3.167 16.831 1.00 95.31 71 LEU A C 1
ATOM 527 O O . LEU A 1 71 ? -11.330 -2.563 16.814 1.00 95.31 71 LEU A O 1
ATOM 531 N N . PHE A 1 72 ? -10.106 -4.334 17.467 1.00 95.12 72 PHE A N 1
ATOM 532 C CA . PHE A 1 72 ? -11.202 -4.977 18.198 1.00 95.12 72 PHE A CA 1
ATOM 533 C C . PHE A 1 72 ? -11.739 -4.096 19.331 1.00 95.12 72 PHE A C 1
ATOM 535 O O . PHE A 1 72 ? -12.954 -3.994 19.511 1.00 95.12 72 PHE A O 1
ATOM 542 N N . ASP A 1 73 ? -10.853 -3.428 20.070 1.00 95.12 73 ASP A N 1
ATOM 543 C CA . ASP A 1 73 ? -11.246 -2.522 21.150 1.00 95.12 73 ASP A CA 1
ATOM 544 C C . ASP A 1 73 ? -12.008 -1.296 20.608 1.00 95.12 73 ASP A C 1
ATOM 546 O O . ASP A 1 73 ? -13.008 -0.873 21.198 1.00 95.12 73 ASP A O 1
ATOM 550 N N . LEU A 1 74 ? -11.586 -0.750 19.458 1.00 94.25 74 LEU A N 1
ATOM 551 C CA . LEU A 1 74 ? -12.285 0.344 18.769 1.00 94.25 74 LEU A CA 1
ATOM 552 C C . LEU A 1 74 ? -13.671 -0.077 18.268 1.00 94.25 74 LEU A C 1
ATOM 554 O O . LEU A 1 74 ? -14.641 0.662 18.446 1.00 94.25 74 LEU A O 1
ATOM 558 N N . GLU A 1 75 ? -13.786 -1.262 17.669 1.00 92.88 75 GLU A N 1
ATOM 559 C CA . GLU A 1 75 ? -15.070 -1.791 17.204 1.00 92.88 75 GLU A CA 1
ATOM 560 C C . GLU A 1 75 ? -16.033 -2.057 18.367 1.00 92.88 75 GLU A C 1
ATOM 562 O O . GLU A 1 75 ? -17.208 -1.686 18.290 1.00 92.88 75 GLU A O 1
ATOM 567 N N . ALA A 1 76 ? -15.538 -2.621 19.473 1.00 93.62 76 ALA A N 1
ATOM 568 C CA . ALA A 1 76 ? -16.325 -2.855 20.683 1.00 93.62 76 ALA A CA 1
ATOM 569 C C . ALA A 1 76 ? -16.822 -1.549 21.331 1.00 93.62 76 ALA A C 1
ATOM 571 O O . ALA A 1 76 ? -17.905 -1.523 21.922 1.00 93.62 76 ALA A O 1
ATOM 572 N N . GLY A 1 77 ? -16.053 -0.462 21.206 1.00 91.00 77 GLY A N 1
ATOM 573 C CA . GLY A 1 77 ? -16.413 0.875 21.686 1.00 91.00 77 GLY A CA 1
ATOM 574 C C . GLY A 1 77 ? -17.441 1.621 20.826 1.00 91.00 77 GLY A C 1
ATOM 575 O O . GLY A 1 77 ? -17.974 2.637 21.274 1.00 91.00 77 GLY A O 1
ATOM 576 N N . GLY A 1 78 ? -17.752 1.114 19.628 1.00 89.62 78 GLY A N 1
ATOM 577 C CA . GLY A 1 78 ? -18.590 1.783 18.635 1.00 89.62 78 GLY A CA 1
ATOM 578 C C . GLY A 1 78 ? -17.750 2.607 17.659 1.00 89.62 78 GLY A C 1
ATOM 579 O O . GLY A 1 78 ? -17.276 3.692 17.986 1.00 89.62 78 GLY A O 1
ATOM 580 N N . LEU A 1 79 ? -17.597 2.085 16.442 1.00 85.81 79 LEU A N 1
ATOM 581 C CA . LEU A 1 79 ? -16.672 2.599 15.435 1.00 85.81 79 LEU A CA 1
ATOM 582 C C . LEU A 1 79 ? -17.142 3.930 14.813 1.00 85.81 79 LEU A C 1
ATOM 584 O O . LEU A 1 79 ? -18.085 3.961 14.020 1.00 85.81 79 LEU A O 1
ATOM 588 N N . ASP A 1 80 ? -16.449 5.026 15.125 1.00 93.38 80 ASP A N 1
ATOM 589 C CA . ASP A 1 80 ? -16.592 6.311 14.428 1.00 93.38 80 ASP A CA 1
ATOM 590 C C . ASP A 1 80 ? -15.667 6.367 13.188 1.00 93.38 80 ASP A C 1
ATOM 592 O O . ASP A 1 80 ? -14.481 6.036 13.297 1.00 93.38 80 ASP A O 1
ATOM 596 N N . PRO A 1 81 ? -16.142 6.805 12.001 1.00 91.19 81 PRO A N 1
ATOM 597 C CA . PRO A 1 81 ? -15.318 6.845 10.791 1.00 91.19 81 PRO A CA 1
ATOM 598 C C . PRO A 1 81 ? -14.012 7.640 10.924 1.00 91.19 81 PRO A C 1
ATOM 600 O O . PRO A 1 81 ? -12.993 7.228 10.369 1.00 91.19 81 PRO A O 1
ATOM 603 N N . LEU A 1 82 ? -14.019 8.750 11.671 1.00 94.00 82 LEU A N 1
ATOM 604 C CA . LEU A 1 82 ? -12.817 9.562 11.879 1.00 94.00 82 LEU A CA 1
ATOM 605 C C . LEU A 1 82 ? -11.812 8.850 12.795 1.00 94.00 82 LEU A C 1
ATOM 607 O O . LEU A 1 82 ? -10.605 8.911 12.560 1.00 94.00 82 LEU A O 1
ATOM 611 N N . GLN A 1 83 ? -12.291 8.149 13.826 1.00 94.81 83 GLN A N 1
ATOM 612 C CA . GLN A 1 83 ? -11.437 7.310 14.670 1.00 94.81 83 GLN A CA 1
ATOM 613 C C . GLN A 1 83 ? -10.779 6.193 13.859 1.00 94.81 83 GLN A C 1
ATOM 615 O O . GLN A 1 83 ? -9.575 5.984 13.991 1.00 94.81 83 GLN A O 1
ATOM 620 N N . LEU A 1 84 ? -11.538 5.536 12.979 1.00 93.31 84 LEU A N 1
ATOM 621 C CA . LEU A 1 84 ? -11.018 4.489 12.104 1.00 93.31 84 LEU A CA 1
ATOM 622 C C . LEU A 1 84 ? -9.956 5.024 11.134 1.00 93.31 84 LEU A C 1
ATOM 624 O O . LEU A 1 84 ? -8.936 4.378 10.910 1.00 93.31 84 LEU A O 1
ATOM 628 N N . GLU A 1 85 ? -10.160 6.213 10.567 1.00 95.12 85 GLU A N 1
ATOM 629 C CA . GLU A 1 85 ? -9.155 6.851 9.713 1.00 95.12 85 GLU A CA 1
ATOM 630 C C . GLU A 1 85 ? -7.864 7.160 10.484 1.00 95.12 85 GLU A C 1
ATOM 632 O O . GLU A 1 85 ? -6.778 6.792 10.034 1.00 95.12 85 GLU A O 1
ATOM 637 N N . ASN A 1 86 ? -7.971 7.756 11.674 1.00 96.12 86 ASN A N 1
ATOM 638 C CA . ASN A 1 86 ? -6.813 8.035 12.528 1.00 96.12 86 ASN A CA 1
ATOM 639 C C . ASN A 1 86 ? -6.079 6.753 12.945 1.00 96.12 86 ASN A C 1
ATOM 641 O O . ASN A 1 86 ? -4.847 6.720 12.963 1.00 96.12 86 ASN A O 1
ATOM 645 N N . PHE A 1 87 ? -6.830 5.694 13.247 1.00 97.00 87 PHE A N 1
ATOM 646 C CA . PHE A 1 87 ? -6.285 4.379 13.553 1.00 97.00 87 PHE A CA 1
ATOM 647 C C . PHE A 1 87 ? -5.503 3.802 12.364 1.00 97.00 87 PHE A C 1
ATOM 649 O O . PHE A 1 87 ? -4.354 3.406 12.531 1.00 97.00 87 PHE A O 1
ATOM 656 N N . ARG A 1 88 ? -6.053 3.830 11.144 1.00 97.00 88 ARG A N 1
ATOM 657 C CA . ARG A 1 88 ? -5.327 3.375 9.943 1.00 97.00 88 ARG A CA 1
ATOM 658 C C . ARG A 1 88 ? -4.032 4.165 9.737 1.00 97.00 88 ARG A C 1
ATOM 660 O O . ARG A 1 88 ? -2.982 3.571 9.497 1.00 97.00 88 ARG A O 1
ATOM 667 N N . LEU A 1 89 ? -4.086 5.491 9.897 1.00 97.25 89 LEU A N 1
ATOM 668 C CA . LEU A 1 89 ? -2.919 6.363 9.737 1.00 97.25 89 LEU A CA 1
ATOM 669 C C . LEU A 1 89 ? -1.802 6.048 10.740 1.00 97.25 89 LEU A C 1
ATOM 671 O O . LEU A 1 89 ? -0.630 6.158 10.378 1.00 97.25 89 LEU A O 1
ATOM 675 N N . LYS A 1 90 ? -2.141 5.619 11.965 1.00 97.25 90 LYS A N 1
ATOM 676 C CA . LYS A 1 90 ? -1.164 5.152 12.965 1.00 97.25 90 LYS A CA 1
ATOM 677 C C . LYS A 1 90 ? -0.319 3.986 12.440 1.00 97.25 90 LYS A C 1
ATOM 679 O O . LYS A 1 90 ? 0.869 3.928 12.743 1.00 97.25 90 LYS A O 1
ATOM 684 N N . TYR A 1 91 ? -0.911 3.109 11.632 1.00 97.38 91 TYR A N 1
ATOM 685 C CA . TYR A 1 91 ? -0.253 1.950 11.021 1.00 97.38 91 TYR A CA 1
ATOM 686 C C . TYR A 1 91 ? 0.145 2.188 9.563 1.00 97.38 91 TYR A C 1
ATOM 688 O O . TYR A 1 91 ? 0.280 1.239 8.799 1.00 97.38 91 TYR A O 1
ATOM 696 N N . ASN A 1 92 ? 0.337 3.450 9.156 1.00 97.81 92 ASN A N 1
ATOM 697 C CA . ASN A 1 92 ? 0.768 3.806 7.801 1.00 97.81 92 ASN A CA 1
ATOM 698 C C . ASN A 1 92 ? -0.183 3.319 6.693 1.00 97.81 92 ASN A C 1
ATOM 700 O O . ASN A 1 92 ? 0.227 3.134 5.549 1.00 97.81 92 ASN A O 1
ATOM 704 N N . ILE A 1 93 ? -1.468 3.158 7.007 1.00 97.81 93 ILE A N 1
ATOM 705 C CA . ILE A 1 93 ? -2.510 2.745 6.069 1.00 97.81 93 ILE A CA 1
ATOM 706 C C . ILE A 1 93 ? -3.485 3.908 5.875 1.00 97.81 93 ILE A C 1
ATOM 708 O O . ILE A 1 93 ? -3.800 4.657 6.799 1.00 97.81 93 ILE A O 1
ATOM 712 N N . ARG A 1 94 ? -4.008 4.068 4.661 1.00 96.25 94 ARG A N 1
ATOM 713 C CA . ARG A 1 94 ? -5.197 4.892 4.406 1.00 96.25 94 ARG A CA 1
ATOM 714 C C . ARG A 1 94 ? -6.015 4.317 3.262 1.00 96.25 94 ARG A C 1
ATOM 716 O O . ARG A 1 94 ? -5.570 3.411 2.561 1.00 96.25 94 ARG A O 1
ATOM 723 N N . ARG A 1 95 ? -7.201 4.879 3.043 1.00 94.75 95 ARG A N 1
ATOM 724 C CA . ARG A 1 95 ? -8.021 4.596 1.863 1.00 94.75 95 ARG A CA 1
ATOM 725 C C . ARG A 1 95 ? -8.232 5.875 1.071 1.00 94.75 95 ARG A C 1
ATOM 727 O O . ARG A 1 95 ? -8.364 6.947 1.655 1.00 94.75 95 ARG A O 1
ATOM 734 N N . ASP A 1 96 ? -8.224 5.774 -0.251 1.00 91.75 96 ASP A N 1
ATOM 735 C CA . ASP A 1 96 ? -8.602 6.904 -1.098 1.00 91.75 96 ASP A CA 1
ATOM 736 C C . ASP A 1 96 ? -10.128 7.081 -1.161 1.00 91.75 96 ASP A C 1
ATOM 738 O O . ASP A 1 96 ? -10.892 6.276 -0.630 1.00 91.75 96 ASP A O 1
ATOM 742 N N . ALA A 1 97 ? -10.588 8.125 -1.855 1.00 89.94 97 ALA A N 1
ATOM 743 C CA . ALA A 1 97 ? -12.017 8.384 -2.044 1.00 89.94 97 ALA A CA 1
ATOM 744 C C . ALA A 1 97 ? -12.762 7.254 -2.791 1.00 89.94 97 ALA A C 1
ATOM 746 O O . ALA A 1 97 ? -13.989 7.211 -2.764 1.00 89.94 97 ALA A O 1
ATOM 747 N N . SER A 1 98 ? -12.039 6.345 -3.455 1.00 88.06 98 SER A N 1
ATOM 748 C CA . SER A 1 98 ? -12.593 5.147 -4.097 1.00 88.06 98 SER A CA 1
ATOM 749 C C . SER A 1 98 ? -12.536 3.896 -3.209 1.00 88.06 98 SER A C 1
ATOM 751 O O . SER A 1 98 ? -12.913 2.816 -3.657 1.00 88.06 98 SER A O 1
ATOM 753 N N . GLY A 1 99 ? -12.073 4.027 -1.961 1.00 90.75 99 GLY A N 1
ATOM 754 C CA . GLY A 1 99 ? -11.944 2.938 -0.992 1.00 90.75 99 GLY A CA 1
ATOM 755 C C . GLY A 1 99 ? -10.680 2.086 -1.149 1.00 90.75 99 GLY A C 1
ATOM 756 O O . GLY A 1 99 ? -10.502 1.123 -0.397 1.00 90.75 99 GLY A O 1
ATOM 757 N N . ARG A 1 100 ? -9.784 2.419 -2.089 1.00 92.00 100 ARG A N 1
ATOM 758 C CA . ARG A 1 100 ? -8.564 1.639 -2.351 1.00 92.00 100 ARG A CA 1
ATOM 759 C C . ARG A 1 100 ? -7.518 1.895 -1.280 1.00 92.00 100 ARG A C 1
ATOM 761 O O . ARG A 1 100 ? -7.256 3.047 -0.935 1.00 92.00 100 ARG A O 1
ATOM 768 N N . ALA A 1 101 ? -6.905 0.817 -0.801 1.00 95.12 101 ALA A N 1
ATOM 769 C CA . ALA A 1 101 ? -5.843 0.879 0.187 1.00 95.12 101 ALA A CA 1
ATOM 770 C C . ALA A 1 101 ? -4.606 1.600 -0.367 1.00 95.12 101 ALA A C 1
ATOM 772 O O . ALA A 1 101 ? -4.209 1.415 -1.524 1.00 95.12 101 ALA A O 1
ATOM 773 N N . GLN A 1 102 ? -3.994 2.415 0.483 1.00 97.25 102 GLN A N 1
ATOM 774 C CA . GLN A 1 102 ? -2.686 2.998 0.258 1.00 97.25 102 GLN A CA 1
ATOM 775 C C . GLN A 1 102 ? -1.806 2.771 1.481 1.00 97.25 102 GLN A C 1
ATOM 777 O O . GLN A 1 102 ? -2.274 2.918 2.611 1.00 97.25 102 G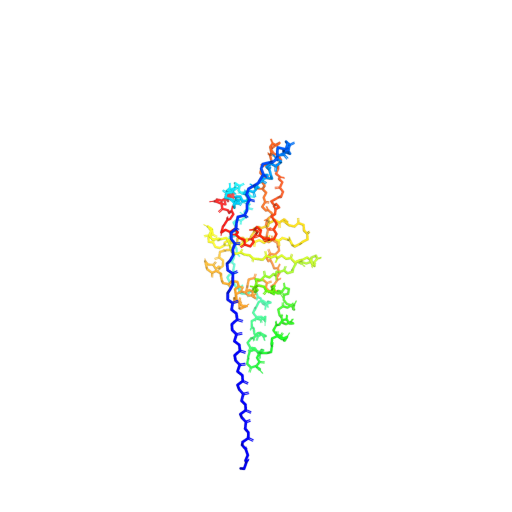LN A O 1
ATOM 782 N N . LEU A 1 103 ? -0.540 2.457 1.233 1.00 97.38 103 LEU A N 1
ATOM 783 C CA . LEU A 1 103 ? 0.469 2.222 2.259 1.00 97.38 103 LEU A CA 1
ATOM 784 C C . LEU A 1 103 ? 1.477 3.362 2.247 1.00 97.38 103 LEU A C 1
ATOM 786 O O . LEU A 1 103 ? 1.851 3.845 1.177 1.00 97.38 103 LEU A O 1
ATOM 790 N N . ARG A 1 104 ? 1.901 3.816 3.421 1.00 97.88 104 ARG A N 1
ATOM 791 C CA . ARG A 1 104 ? 2.938 4.835 3.549 1.00 97.88 104 ARG A CA 1
ATOM 792 C C . ARG A 1 104 ? 4.288 4.166 3.712 1.00 97.88 104 ARG A C 1
ATOM 794 O O . ARG A 1 104 ? 4.443 3.335 4.599 1.00 97.88 104 ARG A O 1
ATOM 801 N N . ARG A 1 105 ? 5.250 4.577 2.896 1.00 96.25 105 ARG A N 1
ATOM 802 C CA . ARG A 1 105 ? 6.649 4.195 3.040 1.00 96.25 105 ARG A CA 1
ATOM 803 C C . ARG A 1 105 ? 7.316 4.969 4.175 1.00 96.25 105 ARG A C 1
ATOM 805 O O . ARG A 1 105 ? 6.874 6.060 4.551 1.00 96.25 105 ARG A O 1
ATOM 812 N N . SER A 1 106 ? 8.439 4.449 4.648 1.00 95.69 106 SER A N 1
ATOM 813 C CA . SER A 1 106 ? 9.326 5.080 5.628 1.00 95.69 106 SER A CA 1
ATOM 814 C C . SER A 1 106 ? 9.845 6.459 5.190 1.00 95.69 106 SER A C 1
ATOM 816 O O . SER A 1 106 ? 10.033 7.339 6.031 1.00 95.69 106 SER A O 1
ATOM 818 N N . ASP A 1 107 ? 9.997 6.694 3.882 1.00 94.69 107 ASP A N 1
ATOM 819 C CA . ASP A 1 107 ? 10.340 8.005 3.303 1.00 94.69 107 ASP A CA 1
ATOM 820 C C . ASP A 1 107 ? 9.159 9.003 3.274 1.00 94.69 107 ASP A C 1
ATOM 822 O O . ASP A 1 107 ? 9.309 10.165 2.890 1.00 94.69 107 ASP A O 1
ATOM 826 N N . GLY A 1 108 ? 7.977 8.566 3.714 1.00 95.69 108 GLY A N 1
ATOM 827 C CA . GLY A 1 108 ? 6.758 9.352 3.811 1.00 95.69 108 GLY A CA 1
ATOM 828 C C . GLY A 1 108 ? 5.891 9.355 2.552 1.00 95.69 108 GLY A C 1
ATOM 829 O O . GLY A 1 108 ? 4.788 9.913 2.620 1.00 95.69 108 GLY A O 1
ATOM 830 N N . THR A 1 109 ? 6.343 8.748 1.450 1.00 95.56 109 THR A N 1
ATOM 831 C CA . THR A 1 109 ? 5.567 8.608 0.210 1.00 95.56 109 THR A CA 1
ATOM 832 C C . THR A 1 109 ? 4.439 7.592 0.373 1.00 95.56 109 THR A C 1
ATOM 834 O O . THR A 1 109 ? 4.486 6.708 1.227 1.00 95.56 109 THR A O 1
ATOM 837 N N . TRP A 1 110 ? 3.380 7.739 -0.423 1.00 97.38 110 TRP A N 1
ATOM 838 C CA . TRP A 1 110 ? 2.243 6.819 -0.407 1.00 97.38 110 TRP A CA 1
ATOM 839 C C . TRP A 1 110 ? 2.256 5.930 -1.644 1.00 97.38 110 TRP A C 1
ATOM 841 O O . TRP A 1 110 ? 2.505 6.408 -2.751 1.00 97.38 110 TRP A O 1
ATOM 851 N N . MET A 1 111 ? 1.907 4.662 -1.466 1.00 96.88 111 MET A N 1
ATOM 852 C CA . MET A 1 111 ? 1.774 3.680 -2.532 1.00 96.88 111 MET A CA 1
ATOM 853 C C . MET A 1 111 ? 0.327 3.221 -2.658 1.00 96.88 111 MET A C 1
ATOM 855 O O . MET A 1 111 ? -0.278 2.786 -1.681 1.00 96.88 111 MET A O 1
ATOM 859 N N . GLN A 1 112 ? -0.235 3.289 -3.862 1.00 95.81 112 GLN A N 1
ATOM 860 C CA . GLN A 1 112 ? -1.539 2.702 -4.164 1.00 95.81 112 GLN A CA 1
ATOM 861 C C . GLN A 1 112 ? -1.407 1.191 -4.325 1.00 95.81 112 GLN A C 1
ATOM 863 O O . GLN A 1 112 ? -0.581 0.723 -5.106 1.00 95.81 112 GLN A O 1
ATOM 868 N N . CYS A 1 113 ? -2.251 0.441 -3.619 1.00 93.19 113 CYS A N 1
ATOM 869 C CA . CYS A 1 113 ? -2.186 -1.016 -3.580 1.00 93.19 113 CYS A CA 1
ATOM 870 C C . CYS A 1 113 ? -3.278 -1.646 -4.435 1.00 93.19 113 CYS A C 1
ATOM 872 O O . CYS A 1 113 ? -4.421 -1.175 -4.479 1.00 93.19 113 CYS A O 1
ATOM 874 N N . LYS A 1 114 ? -2.933 -2.749 -5.092 1.00 90.94 114 LYS A N 1
ATOM 875 C CA . LYS A 1 114 ? -3.867 -3.550 -5.873 1.00 90.94 114 LYS A CA 1
ATOM 876 C C . LYS A 1 114 ? -3.384 -4.990 -5.963 1.00 90.94 114 LYS A C 1
ATOM 878 O O . LYS A 1 114 ? -2.188 -5.235 -5.987 1.00 90.94 114 LYS A O 1
ATOM 883 N N . LEU A 1 115 ? -4.312 -5.931 -6.055 1.00 88.88 115 LEU A N 1
ATOM 884 C CA . LEU A 1 115 ? -3.989 -7.329 -6.331 1.00 88.88 115 LEU A CA 1
ATOM 885 C C . LEU A 1 115 ? -3.757 -7.529 -7.824 1.00 88.88 115 LEU A C 1
ATOM 887 O O . LEU A 1 115 ? -4.502 -6.983 -8.643 1.00 88.88 115 LEU A O 1
ATOM 891 N N . ASP A 1 116 ? -2.749 -8.321 -8.175 1.00 86.12 116 ASP A N 1
ATOM 892 C CA . ASP A 1 116 ? -2.646 -8.841 -9.532 1.00 86.12 116 ASP A CA 1
ATOM 893 C C . ASP A 1 116 ? -3.653 -9.991 -9.686 1.00 86.12 116 ASP A C 1
ATOM 895 O O . ASP A 1 116 ? -3.595 -10.987 -8.968 1.00 86.12 116 ASP A O 1
ATOM 899 N N . MET A 1 117 ? -4.610 -9.846 -10.604 1.00 80.19 117 MET A N 1
ATOM 900 C CA . MET A 1 117 ? -5.632 -10.872 -10.829 1.00 80.19 117 MET A CA 1
ATOM 901 C C . MET A 1 117 ? -5.121 -12.044 -11.684 1.00 80.19 117 MET A C 1
ATOM 903 O O . MET A 1 117 ? -5.843 -13.030 -11.835 1.00 80.19 117 MET A O 1
ATOM 907 N N . GLU A 1 118 ? -3.929 -11.945 -12.286 1.00 80.38 118 GLU A N 1
ATOM 908 C CA . GLU A 1 118 ? -3.323 -13.019 -13.087 1.00 80.38 118 GLU A CA 1
ATOM 909 C C . GLU A 1 118 ? -2.406 -13.930 -12.254 1.00 80.38 118 GLU A C 1
ATOM 911 O O . GLU A 1 118 ? -2.275 -15.111 -12.583 1.00 80.38 118 GLU A O 1
ATOM 916 N N . VAL A 1 119 ? -1.801 -13.420 -11.173 1.00 80.00 119 VAL A N 1
ATOM 917 C CA . VAL A 1 119 ? -0.867 -14.179 -10.322 1.00 80.00 119 VAL A CA 1
ATOM 918 C C . VAL A 1 119 ? -1.299 -14.114 -8.858 1.00 80.00 119 VAL A C 1
ATOM 920 O O . VAL A 1 119 ? -1.166 -13.085 -8.200 1.00 80.00 119 VAL A O 1
ATOM 923 N N . SER A 1 120 ? -1.780 -15.239 -8.326 1.00 79.50 120 SER A N 1
ATOM 924 C CA . SER A 1 120 ? -2.170 -15.368 -6.916 1.00 79.50 120 SER A CA 1
ATOM 925 C C . SER A 1 120 ? -1.039 -14.979 -5.960 1.00 79.50 120 SER A C 1
ATOM 927 O O . SER A 1 120 ? 0.139 -15.201 -6.248 1.00 79.50 120 SER A O 1
ATOM 929 N N . GLY A 1 121 ? -1.403 -14.377 -4.824 1.00 81.00 121 GLY A N 1
ATOM 930 C CA . GLY A 1 121 ? -0.443 -13.902 -3.821 1.00 81.00 121 GLY A CA 1
ATOM 931 C C . GLY A 1 121 ? 0.418 -12.717 -4.278 1.00 81.00 121 GLY A C 1
ATOM 932 O O . GLY A 1 121 ? 1.342 -12.321 -3.573 1.00 81.00 121 GLY A O 1
ATOM 933 N N . THR A 1 122 ? 0.147 -12.139 -5.454 1.00 86.50 122 THR A N 1
ATOM 934 C CA . THR A 1 122 ? 0.917 -11.009 -5.980 1.00 86.50 122 THR A CA 1
ATOM 935 C C . THR A 1 122 ? 0.148 -9.705 -5.837 1.00 86.50 122 THR A C 1
ATOM 937 O O . THR A 1 122 ? -1.013 -9.580 -6.228 1.00 86.50 122 THR A O 1
ATOM 940 N N . MET A 1 123 ? 0.827 -8.701 -5.297 1.00 89.75 123 MET A N 1
ATOM 941 C CA . MET A 1 123 ? 0.335 -7.341 -5.156 1.00 89.75 123 MET A CA 1
ATOM 942 C C . MET A 1 123 ? 1.183 -6.382 -5.973 1.00 89.75 123 MET A C 1
ATOM 944 O O . MET A 1 123 ? 2.404 -6.496 -6.053 1.00 89.75 123 MET A O 1
ATOM 948 N N . LEU A 1 124 ? 0.505 -5.408 -6.558 1.00 92.50 124 LEU A N 1
ATOM 949 C CA . LEU A 1 124 ? 1.077 -4.300 -7.293 1.00 92.50 124 LEU A CA 1
ATOM 950 C C . LEU A 1 124 ? 0.966 -3.046 -6.428 1.00 92.50 124 LEU A C 1
ATOM 952 O O . LEU A 1 124 ? -0.091 -2.748 -5.862 1.00 92.50 124 LEU A O 1
ATOM 956 N N . LEU A 1 125 ? 2.063 -2.306 -6.353 1.00 94.88 125 LEU A N 1
ATOM 957 C CA . LEU A 1 125 ? 2.215 -1.117 -5.532 1.00 94.88 125 LEU A CA 1
ATOM 958 C C . LEU A 1 125 ? 2.681 0.024 -6.434 1.00 94.88 125 LEU A C 1
ATOM 960 O O . LEU A 1 125 ? 3.811 0.010 -6.914 1.00 94.88 125 LEU A O 1
ATOM 964 N N . ARG A 1 126 ? 1.817 1.006 -6.695 1.00 96.06 126 ARG A N 1
ATOM 965 C CA . ARG A 1 126 ? 2.170 2.190 -7.491 1.00 96.06 126 ARG A CA 1
ATOM 966 C C . ARG A 1 126 ? 2.560 3.340 -6.574 1.00 96.06 126 ARG A C 1
ATOM 968 O O . ARG A 1 126 ? 1.724 3.805 -5.799 1.00 96.06 126 ARG A O 1
ATOM 975 N N . ASP A 1 127 ? 3.777 3.844 -6.711 1.00 95.94 127 ASP A N 1
ATOM 976 C CA . ASP A 1 127 ? 4.228 5.051 -6.024 1.00 95.94 127 ASP A CA 1
ATOM 977 C C . ASP A 1 127 ? 3.435 6.277 -6.518 1.00 95.94 127 ASP A C 1
ATOM 979 O O . ASP A 1 127 ? 3.261 6.506 -7.719 1.00 95.94 127 ASP A O 1
ATOM 983 N N . THR A 1 128 ? 2.885 7.056 -5.586 1.00 94.50 128 THR A N 1
ATOM 984 C CA . THR A 1 128 ? 2.078 8.243 -5.913 1.00 94.50 128 THR A CA 1
ATOM 985 C C . THR A 1 128 ? 2.906 9.461 -6.314 1.00 94.50 128 THR A C 1
ATOM 987 O O . THR A 1 128 ? 2.339 10.384 -6.898 1.00 94.50 128 THR A O 1
ATOM 990 N N . ASN A 1 129 ? 4.207 9.475 -6.019 1.00 94.12 129 ASN A N 1
ATOM 991 C CA . ASN A 1 129 ? 5.105 10.580 -6.331 1.00 94.12 129 ASN A CA 1
ATOM 992 C C . ASN A 1 129 ? 5.659 10.466 -7.755 1.00 94.12 129 ASN A C 1
ATOM 994 O O . ASN A 1 129 ? 5.547 11.411 -8.533 1.00 94.12 129 ASN A O 1
ATOM 998 N N . ASP A 1 130 ? 6.233 9.311 -8.105 1.00 94.06 130 ASP A N 1
ATOM 999 C CA . ASP A 1 130 ? 6.922 9.134 -9.388 1.00 94.06 130 ASP A CA 1
ATOM 1000 C C . ASP A 1 130 ? 6.189 8.235 -10.391 1.00 94.06 130 ASP A C 1
ATOM 1002 O O . ASP A 1 130 ? 6.586 8.233 -11.548 1.00 94.06 130 ASP A O 1
ATOM 1006 N N . SER A 1 131 ? 5.084 7.583 -9.997 1.00 94.44 131 SER A N 1
ATOM 1007 C CA . SER A 1 131 ? 4.296 6.620 -10.796 1.00 94.44 131 SER A CA 1
ATOM 1008 C C . SER A 1 131 ? 4.941 5.250 -11.023 1.00 94.44 131 SER A C 1
ATOM 1010 O O . SER A 1 131 ? 4.393 4.444 -11.789 1.00 94.44 131 SER A O 1
ATOM 1012 N N . SER A 1 132 ? 6.065 4.961 -10.360 1.00 94.19 132 SER A N 1
ATOM 1013 C CA . SER A 1 132 ? 6.754 3.683 -10.507 1.00 94.19 132 SER A CA 1
ATOM 1014 C C . SER A 1 132 ? 5.918 2.560 -9.907 1.00 94.19 132 SER A C 1
ATOM 1016 O O . SER A 1 132 ? 5.263 2.728 -8.874 1.00 94.19 132 SER A O 1
ATOM 1018 N N . VAL A 1 133 ? 5.914 1.400 -10.564 1.00 93.31 133 VAL A N 1
ATOM 1019 C CA . VAL A 1 133 ? 5.202 0.227 -10.061 1.00 93.31 133 VAL A CA 1
ATOM 1020 C C . VAL A 1 133 ? 6.175 -0.797 -9.515 1.00 93.31 133 VAL A C 1
ATOM 1022 O O . VAL A 1 133 ? 7.143 -1.195 -10.161 1.00 93.31 133 VAL A O 1
ATOM 1025 N N . HIS A 1 134 ? 5.859 -1.252 -8.316 1.00 93.12 134 HIS A N 1
ATOM 1026 C CA . HIS A 1 134 ? 6.561 -2.281 -7.585 1.00 93.12 134 HIS A CA 1
ATOM 1027 C C . HIS A 1 134 ? 5.644 -3.483 -7.427 1.00 93.12 134 HIS A C 1
ATOM 1029 O O . HIS A 1 134 ? 4.418 -3.384 -7.525 1.00 93.12 134 HIS A O 1
ATOM 1035 N N . VAL A 1 135 ? 6.255 -4.627 -7.187 1.00 91.31 135 VAL A N 1
ATOM 1036 C CA . VAL A 1 135 ? 5.576 -5.877 -6.905 1.00 91.31 135 VAL A CA 1
ATOM 1037 C C . VAL A 1 135 ? 5.955 -6.349 -5.511 1.00 91.31 135 VAL A C 1
ATOM 1039 O O . VAL A 1 135 ? 7.104 -6.233 -5.088 1.00 91.31 135 VAL A O 1
ATOM 1042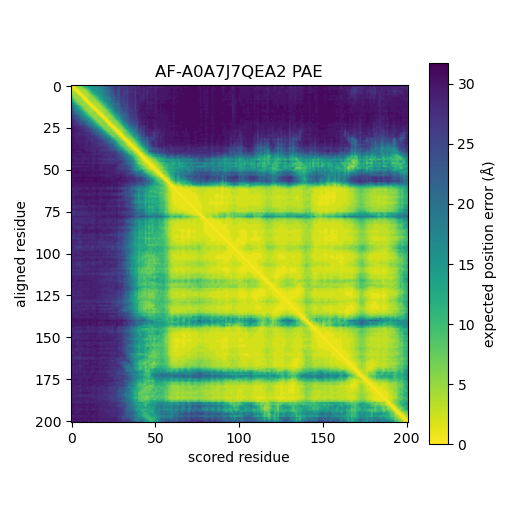 N N . LEU A 1 136 ? 4.970 -6.889 -4.811 1.00 89.00 136 LEU A N 1
ATOM 1043 C CA . LEU A 1 136 ? 5.134 -7.597 -3.557 1.00 89.00 136 LEU A CA 1
ATOM 1044 C C . LEU A 1 136 ? 4.479 -8.964 -3.718 1.00 89.00 136 LEU A C 1
ATOM 1046 O O . LEU A 1 136 ? 3.289 -9.048 -4.019 1.00 89.00 136 LEU A O 1
ATOM 1050 N N . GLN A 1 137 ? 5.262 -10.023 -3.558 1.00 85.31 137 GLN A N 1
ATOM 1051 C CA . GLN A 1 137 ? 4.751 -11.385 -3.567 1.00 85.31 137 GLN A CA 1
ATOM 1052 C C . GLN A 1 137 ? 4.682 -11.888 -2.131 1.00 85.31 137 GLN A C 1
ATOM 1054 O O . GLN A 1 137 ? 5.639 -11.748 -1.375 1.00 85.31 137 GLN A O 1
ATOM 1059 N N . THR A 1 138 ? 3.553 -12.476 -1.766 1.00 77.00 138 THR A N 1
ATOM 1060 C CA . THR A 1 138 ? 3.370 -13.121 -0.474 1.00 77.00 138 THR A CA 1
ATOM 1061 C C . THR A 1 138 ? 2.727 -14.485 -0.671 1.00 77.00 138 THR A C 1
ATOM 1063 O O . THR A 1 138 ? 1.812 -14.664 -1.473 1.00 77.00 138 THR A O 1
ATOM 1066 N N . ASP A 1 139 ? 3.241 -15.462 0.057 1.00 74.62 139 ASP A N 1
ATOM 1067 C CA . ASP A 1 139 ? 2.673 -16.795 0.223 1.00 74.62 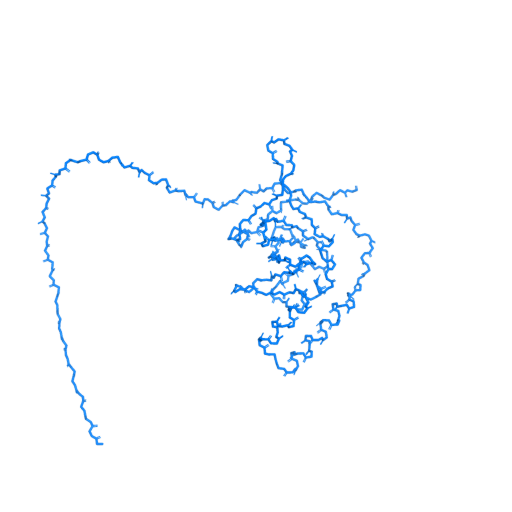139 ASP A CA 1
ATOM 1068 C C . ASP A 1 139 ? 1.714 -16.867 1.421 1.00 74.62 139 ASP A C 1
ATOM 1070 O O . ASP A 1 139 ? 0.976 -17.841 1.559 1.00 74.62 139 ASP A O 1
ATOM 1074 N N . LYS A 1 140 ? 1.684 -15.821 2.261 1.00 66.12 140 LYS A N 1
ATOM 1075 C CA . LYS A 1 140 ? 0.911 -15.780 3.509 1.00 66.12 140 LYS A CA 1
ATOM 1076 C C . LYS A 1 140 ? -0.592 -15.931 3.275 1.00 66.12 140 LYS A C 1
ATOM 1078 O O . LYS A 1 140 ? -1.286 -16.457 4.138 1.00 66.12 140 LYS A O 1
ATOM 1083 N N . LEU A 1 141 ? -1.107 -15.457 2.138 1.00 62.06 141 LEU A N 1
ATOM 1084 C CA . LEU A 1 141 ? -2.537 -15.467 1.830 1.00 62.06 141 LEU A CA 1
ATOM 1085 C C . LEU A 1 141 ? -2.772 -15.714 0.333 1.00 62.06 141 LEU A C 1
ATOM 1087 O O . LEU A 1 141 ? -2.484 -14.860 -0.504 1.00 62.06 141 LEU A O 1
ATOM 1091 N N . GLU A 1 142 ? -3.358 -16.867 -0.004 1.00 61.53 142 GLU A N 1
ATOM 1092 C CA . GLU A 1 142 ? -3.755 -17.199 -1.385 1.00 61.53 142 GLU A CA 1
ATOM 1093 C C . GLU A 1 142 ? -4.841 -16.253 -1.926 1.00 61.53 142 GLU A C 1
ATOM 1095 O O . GLU A 1 142 ? -4.919 -16.004 -3.132 1.00 61.53 142 GLU A O 1
ATOM 1100 N N . GLN A 1 143 ? -5.653 -15.693 -1.024 1.00 64.81 143 GLN A N 1
ATOM 1101 C CA . GLN A 1 143 ? -6.689 -14.717 -1.322 1.00 64.81 143 GLN A CA 1
ATOM 1102 C C . GLN A 1 143 ? -6.605 -13.570 -0.314 1.00 64.81 143 GLN A C 1
ATOM 1104 O O . GLN A 1 143 ? -6.972 -13.710 0.850 1.00 64.81 143 GLN A O 1
ATOM 1109 N N . ILE A 1 144 ? -6.110 -12.428 -0.774 1.00 76.06 144 ILE A N 1
ATOM 1110 C CA . ILE A 1 144 ? -6.068 -11.193 0.007 1.00 76.06 144 ILE A CA 1
ATOM 1111 C C . ILE A 1 144 ? -7.305 -10.384 -0.373 1.00 76.06 144 ILE A C 1
ATOM 1113 O O . ILE A 1 144 ? -7.576 -10.205 -1.557 1.00 76.06 144 ILE A O 1
ATOM 1117 N N . ASP A 1 145 ? -8.051 -9.880 0.605 1.00 83.94 145 ASP A N 1
ATOM 1118 C CA . ASP A 1 145 ? -9.066 -8.853 0.378 1.00 83.94 145 ASP A CA 1
ATOM 1119 C C . ASP A 1 145 ? -8.558 -7.521 0.935 1.00 83.94 145 ASP A C 1
ATOM 1121 O O . ASP A 1 145 ? -8.524 -7.298 2.140 1.00 83.94 145 ASP A O 1
ATOM 1125 N N . LEU A 1 146 ? -8.156 -6.609 0.046 1.00 88.56 146 LEU A N 1
ATOM 1126 C CA . LEU A 1 146 ? -7.657 -5.285 0.437 1.00 88.56 146 LEU A CA 1
ATOM 1127 C C . LEU A 1 146 ? -8.770 -4.352 0.955 1.00 88.56 146 LEU A C 1
ATOM 1129 O O . LEU A 1 146 ? -8.484 -3.223 1.372 1.00 88.56 146 LEU A O 1
ATOM 1133 N N . SER A 1 147 ? -10.040 -4.760 0.895 1.00 88.62 147 SER A N 1
ATOM 1134 C CA . SER A 1 147 ? -11.151 -4.035 1.522 1.00 88.62 147 SER A CA 1
ATOM 1135 C C . SER A 1 147 ? -11.265 -4.305 3.024 1.00 88.62 147 SER A C 1
ATOM 1137 O O . SER A 1 147 ? -11.840 -3.480 3.732 1.00 88.62 147 SER A O 1
ATOM 1139 N N . ASP A 1 148 ? -10.640 -5.379 3.509 1.00 91.38 148 ASP A N 1
ATOM 1140 C CA . ASP A 1 148 ? -10.640 -5.770 4.911 1.00 91.38 148 ASP A CA 1
ATOM 1141 C C . ASP A 1 148 ? -9.432 -5.173 5.654 1.00 91.38 148 ASP A C 1
ATOM 1143 O O . ASP A 1 148 ? -8.273 -5.424 5.315 1.00 91.38 148 ASP A O 1
ATOM 1147 N N . ASP A 1 149 ? -9.700 -4.364 6.680 1.00 92.88 149 ASP A N 1
ATOM 1148 C CA . ASP A 1 149 ? -8.647 -3.771 7.503 1.00 92.88 149 ASP A CA 1
ATOM 1149 C C . ASP A 1 149 ? -7.918 -4.821 8.352 1.00 92.88 149 ASP A C 1
ATOM 1151 O O . ASP A 1 149 ? -6.723 -4.660 8.584 1.00 92.88 149 ASP A O 1
ATOM 1155 N N . TYR A 1 150 ? -8.572 -5.919 8.746 1.00 91.81 150 TYR A N 1
ATOM 1156 C CA . TYR A 1 150 ? -7.921 -7.009 9.475 1.00 91.81 150 TYR A CA 1
ATOM 1157 C C . TYR A 1 150 ? -6.756 -7.580 8.662 1.00 91.81 150 TYR A C 1
ATOM 1159 O O . TYR A 1 150 ? -5.629 -7.665 9.154 1.00 91.81 150 TYR A O 1
ATOM 1167 N N . LEU A 1 151 ? -7.000 -7.878 7.383 1.00 89.31 151 LEU A N 1
ATOM 1168 C CA . LEU A 1 151 ? -5.971 -8.389 6.479 1.00 89.31 151 LEU A CA 1
ATOM 1169 C C . LEU A 1 151 ? -4.890 -7.349 6.183 1.00 89.31 151 LEU A C 1
ATOM 1171 O O . LEU A 1 151 ? -3.708 -7.694 6.165 1.00 89.31 151 LEU A O 1
ATOM 1175 N N . LEU A 1 152 ? -5.260 -6.077 5.989 1.00 92.31 152 LEU A N 1
ATOM 1176 C CA . LEU A 1 152 ? -4.268 -5.016 5.796 1.00 92.31 152 LEU A CA 1
ATOM 1177 C C . LEU A 1 152 ? -3.328 -4.894 7.001 1.00 92.31 152 LEU A C 1
ATOM 1179 O O . LEU A 1 152 ? -2.121 -4.762 6.818 1.00 92.31 152 LEU A O 1
ATOM 1183 N N . LEU A 1 153 ? -3.856 -4.967 8.222 1.00 93.19 153 LEU A N 1
ATOM 1184 C CA . LEU A 1 153 ? -3.038 -4.896 9.431 1.00 93.19 153 LEU A CA 1
ATOM 1185 C C . LEU A 1 153 ? -2.135 -6.121 9.571 1.00 93.19 153 LEU A C 1
ATOM 1187 O O . LEU A 1 153 ? -0.953 -5.967 9.866 1.00 93.19 153 LEU A O 1
ATOM 1191 N N . THR A 1 154 ? -2.655 -7.325 9.312 1.00 89.94 154 THR A N 1
ATOM 1192 C CA . THR A 1 154 ? -1.850 -8.556 9.343 1.00 89.94 154 THR A CA 1
ATOM 1193 C C . THR A 1 154 ? -0.677 -8.508 8.366 1.00 89.94 154 THR A C 1
ATOM 1195 O O . THR A 1 154 ? 0.397 -9.014 8.680 1.00 89.94 154 THR A O 1
ATOM 1198 N N . LEU A 1 155 ? -0.873 -7.909 7.190 1.00 88.81 155 LEU A N 1
ATOM 1199 C CA . LEU A 1 155 ? 0.142 -7.876 6.139 1.00 88.81 155 LEU A CA 1
ATOM 1200 C C . LEU A 1 155 ? 1.121 -6.706 6.255 1.00 88.81 155 LEU A C 1
ATOM 1202 O O . LEU A 1 155 ? 2.262 -6.845 5.820 1.00 88.81 155 LEU A O 1
ATOM 1206 N N . PHE A 1 156 ? 0.676 -5.553 6.763 1.00 93.56 156 PHE A N 1
ATOM 1207 C CA . PHE A 1 156 ? 1.405 -4.296 6.564 1.00 93.56 156 PHE A CA 1
ATOM 1208 C C . PHE A 1 156 ? 1.681 -3.487 7.828 1.00 93.56 156 PHE A C 1
ATOM 1210 O O . PHE A 1 156 ? 2.459 -2.535 7.750 1.00 93.56 156 PHE A O 1
ATOM 1217 N N . ALA A 1 157 ? 1.076 -3.819 8.974 1.00 94.38 157 ALA A N 1
ATOM 1218 C CA . ALA A 1 157 ? 1.178 -2.982 10.174 1.00 94.38 157 ALA A CA 1
ATOM 1219 C C . ALA A 1 157 ? 2.615 -2.835 10.705 1.00 94.38 157 ALA A C 1
ATOM 1221 O O . ALA A 1 157 ? 2.924 -1.832 11.347 1.00 94.38 157 ALA A O 1
ATOM 1222 N N . ASP A 1 158 ? 3.483 -3.815 10.450 1.00 93.44 158 ASP A N 1
ATOM 1223 C CA . ASP A 1 158 ? 4.884 -3.812 10.884 1.00 93.44 158 ASP A CA 1
ATOM 1224 C C . ASP A 1 158 ? 5.844 -3.082 9.933 1.00 93.44 158 ASP A C 1
ATOM 1226 O O . ASP A 1 158 ? 6.975 -2.787 10.316 1.00 93.44 158 ASP A O 1
ATOM 1230 N N . GLY A 1 159 ? 5.399 -2.752 8.718 1.00 93.25 159 GLY A N 1
ATOM 1231 C CA . GLY A 1 159 ? 6.226 -2.101 7.704 1.00 93.25 159 GLY A CA 1
ATOM 1232 C C . GLY A 1 159 ? 7.253 -3.007 7.012 1.00 93.25 159 GLY A C 1
ATOM 1233 O O . GLY A 1 159 ? 7.952 -2.530 6.119 1.00 93.25 159 GLY A O 1
ATOM 1234 N N . GLU A 1 160 ? 7.346 -4.300 7.348 1.00 91.62 160 GLU A N 1
ATOM 1235 C CA . GLU A 1 160 ? 8.351 -5.208 6.758 1.00 91.62 160 GLU A CA 1
ATOM 1236 C C . GLU A 1 160 ? 8.165 -5.391 5.248 1.00 91.62 160 GLU A C 1
ATOM 1238 O O . GLU A 1 160 ? 9.122 -5.653 4.513 1.00 91.62 160 GLU A O 1
ATOM 1243 N N . TRP A 1 161 ? 6.934 -5.179 4.778 1.00 91.81 161 TRP A N 1
ATOM 1244 C CA . TRP A 1 161 ? 6.566 -5.213 3.370 1.00 91.81 161 TRP A CA 1
ATOM 1245 C C . TRP A 1 161 ? 7.463 -4.328 2.496 1.00 91.81 161 TRP A C 1
ATOM 1247 O O . TRP A 1 161 ? 7.753 -4.720 1.368 1.00 91.81 161 TRP A O 1
ATOM 1257 N N . GLU A 1 162 ? 7.955 -3.184 2.999 1.00 93.06 162 GLU A N 1
ATOM 1258 C CA . GLU A 1 162 ? 8.812 -2.267 2.231 1.00 93.06 162 GLU A CA 1
ATOM 1259 C C . GLU A 1 162 ? 10.084 -2.963 1.729 1.00 93.06 162 GLU A C 1
ATOM 1261 O O . GLU A 1 162 ? 10.446 -2.817 0.560 1.00 93.06 162 GLU A O 1
ATOM 1266 N N . GLY A 1 163 ? 10.727 -3.768 2.582 1.00 90.19 163 GLY A N 1
ATOM 1267 C CA . GLY A 1 163 ? 11.948 -4.507 2.243 1.00 90.19 163 GLY A CA 1
ATOM 1268 C C . GLY A 1 163 ? 11.719 -5.695 1.305 1.00 90.19 163 GLY A C 1
ATOM 1269 O O . GLY A 1 163 ? 12.668 -6.198 0.708 1.00 90.19 163 GLY A O 1
ATOM 1270 N N . GLN A 1 164 ? 10.465 -6.128 1.160 1.00 89.44 164 GLN A N 1
ATOM 1271 C CA . GLN A 1 164 ? 10.051 -7.241 0.302 1.00 89.44 164 GLN A CA 1
ATOM 1272 C C . GLN A 1 164 ? 9.563 -6.764 -1.075 1.00 89.44 164 GLN A C 1
ATOM 1274 O O . GLN A 1 164 ? 9.401 -7.570 -1.995 1.00 89.44 164 GLN A O 1
ATOM 1279 N N . THR A 1 165 ? 9.330 -5.457 -1.236 1.00 90.62 165 THR A N 1
ATOM 1280 C CA . THR A 1 165 ? 8.938 -4.877 -2.522 1.00 90.62 165 THR A CA 1
ATOM 1281 C C . THR A 1 165 ? 10.081 -4.889 -3.531 1.00 90.62 165 THR A C 1
ATOM 1283 O O . THR A 1 165 ? 11.251 -4.708 -3.191 1.00 90.62 165 THR A O 1
ATOM 1286 N N . GLN A 1 166 ? 9.740 -5.072 -4.806 1.00 89.12 166 GLN A N 1
ATOM 1287 C CA . GLN A 1 166 ? 10.694 -4.984 -5.908 1.00 89.12 166 GLN A CA 1
ATOM 1288 C C . GLN A 1 166 ? 10.151 -4.120 -7.041 1.00 89.12 166 GLN A C 1
ATOM 1290 O O . GLN A 1 166 ? 9.003 -4.314 -7.443 1.00 89.12 166 GLN A O 1
ATOM 1295 N N . PRO A 1 167 ? 10.954 -3.212 -7.619 1.00 90.12 167 PRO A N 1
ATOM 1296 C CA . PRO A 1 167 ? 10.516 -2.429 -8.762 1.00 90.12 167 PRO A CA 1
ATOM 1297 C C . PRO A 1 167 ? 10.293 -3.343 -9.968 1.00 90.12 167 PRO A C 1
ATOM 1299 O O . PRO A 1 167 ? 11.156 -4.149 -10.321 1.00 90.12 167 PRO A O 1
ATOM 1302 N N . ILE A 1 168 ? 9.156 -3.181 -10.641 1.00 87.62 168 ILE A N 1
ATOM 1303 C CA . ILE A 1 168 ? 8.917 -3.825 -11.929 1.00 87.62 168 ILE A CA 1
ATOM 1304 C C . ILE A 1 168 ? 9.735 -3.079 -12.976 1.00 87.62 168 ILE A C 1
ATOM 1306 O O . ILE A 1 168 ? 9.619 -1.862 -13.108 1.00 87.62 168 ILE A O 1
ATOM 1310 N N . GLN A 1 169 ? 10.545 -3.809 -13.738 1.00 84.69 169 GLN A N 1
ATOM 1311 C CA . GLN A 1 169 ? 11.381 -3.228 -14.785 1.00 84.69 169 GLN A CA 1
ATOM 1312 C C . GLN A 1 169 ? 11.020 -3.783 -16.161 1.00 84.69 169 GLN A C 1
ATOM 1314 O O . GLN A 1 169 ? 10.673 -4.959 -16.310 1.00 84.69 169 GLN A O 1
ATOM 1319 N N . LEU A 1 170 ? 11.117 -2.920 -17.171 1.00 79.00 170 LEU A N 1
ATOM 1320 C CA . LEU A 1 170 ? 10.911 -3.239 -18.576 1.00 79.00 170 LEU A CA 1
ATOM 1321 C C . LEU A 1 170 ? 12.245 -3.239 -19.312 1.00 79.00 170 LEU A C 1
ATOM 1323 O O . LEU A 1 170 ? 13.079 -2.366 -19.090 1.00 79.00 170 LEU A O 1
ATOM 1327 N N . ALA A 1 171 ? 12.422 -4.182 -20.235 1.00 74.12 171 ALA A N 1
ATOM 1328 C CA . ALA A 1 171 ? 13.526 -4.120 -21.183 1.00 74.12 171 ALA A CA 1
ATOM 1329 C C . ALA A 1 171 ? 13.248 -3.014 -22.210 1.00 74.12 171 ALA A C 1
ATOM 1331 O O . ALA A 1 171 ? 12.324 -3.134 -23.017 1.00 74.12 171 ALA A O 1
ATOM 1332 N N . GLY A 1 172 ? 14.036 -1.943 -22.160 1.00 71.38 172 GLY A N 1
ATOM 1333 C CA . GLY A 1 172 ? 14.043 -0.900 -23.177 1.00 71.38 172 GLY A CA 1
ATOM 1334 C C . GLY A 1 172 ? 14.699 -1.373 -24.476 1.00 71.38 172 GLY A C 1
ATOM 1335 O O . GLY A 1 172 ? 15.392 -2.393 -24.518 1.00 71.38 172 GLY A O 1
ATOM 1336 N N . ASP A 1 173 ? 14.532 -0.591 -25.543 1.00 71.06 173 ASP A N 1
ATOM 1337 C CA . ASP A 1 173 ? 15.066 -0.903 -26.880 1.00 71.06 173 ASP A CA 1
ATOM 1338 C C . ASP A 1 173 ? 16.606 -1.004 -26.911 1.00 71.06 173 ASP A C 1
ATOM 1340 O O . ASP A 1 173 ? 17.186 -1.628 -27.798 1.00 71.06 173 ASP A O 1
ATOM 1344 N N . SER A 1 174 ? 17.280 -0.411 -25.923 1.00 73.81 174 SER A N 1
ATOM 1345 C CA . SER A 1 174 ? 18.735 -0.450 -25.729 1.00 73.81 174 SER A CA 1
ATOM 1346 C C . SER A 1 174 ? 19.225 -1.662 -24.924 1.00 73.81 174 SER A C 1
ATOM 1348 O O . SER A 1 174 ? 20.429 -1.801 -24.704 1.00 73.81 174 SER A O 1
ATOM 1350 N N . GLY A 1 175 ? 18.316 -2.518 -24.444 1.00 72.19 175 GLY A N 1
ATOM 1351 C CA . GLY A 1 175 ? 18.617 -3.590 -23.492 1.00 72.19 175 GLY A CA 1
ATOM 1352 C C . GLY A 1 175 ? 18.801 -3.113 -22.045 1.00 72.19 175 GLY A C 1
ATOM 1353 O O . GLY A 1 175 ? 19.018 -3.944 -21.164 1.00 72.19 175 GLY A O 1
ATOM 1354 N N . ALA A 1 176 ? 18.701 -1.805 -21.780 1.00 77.69 176 ALA A N 1
ATOM 1355 C CA . ALA A 1 176 ? 18.648 -1.275 -20.422 1.00 77.69 176 ALA A CA 1
ATOM 1356 C C . ALA A 1 176 ? 17.299 -1.609 -19.769 1.00 77.69 176 ALA A C 1
ATOM 1358 O O . ALA A 1 176 ? 16.260 -1.589 -20.430 1.00 77.69 176 ALA A O 1
ATOM 1359 N N . LEU A 1 177 ? 17.324 -1.918 -18.473 1.00 81.81 177 LEU A N 1
ATOM 1360 C CA . LEU A 1 177 ? 16.114 -2.111 -17.683 1.00 81.81 177 LEU A CA 1
ATOM 1361 C C . LEU A 1 177 ? 15.657 -0.763 -17.118 1.00 81.81 177 LEU A C 1
ATOM 1363 O O . LEU A 1 177 ? 16.416 -0.101 -16.410 1.00 81.81 177 LEU A O 1
ATOM 1367 N N . GLU A 1 178 ? 14.427 -0.365 -17.428 1.00 85.12 178 GLU A N 1
ATOM 1368 C CA . GLU A 1 178 ? 13.820 0.882 -16.951 1.00 85.12 178 GLU A CA 1
ATOM 1369 C C . GLU A 1 178 ? 12.629 0.582 -16.028 1.00 85.12 178 GLU A C 1
ATOM 1371 O O . GLU A 1 178 ? 11.891 -0.372 -16.296 1.00 85.12 178 GLU A O 1
ATOM 1376 N N . PRO A 1 179 ? 12.401 1.360 -14.951 1.00 87.06 179 PRO A N 1
ATOM 1377 C CA . PRO A 1 179 ? 11.232 1.180 -14.095 1.00 87.06 179 PRO A CA 1
ATOM 1378 C C . PRO A 1 179 ? 9.925 1.303 -14.882 1.00 87.06 179 PRO A C 1
ATOM 1380 O O . PRO A 1 179 ? 9.751 2.216 -15.691 1.00 87.06 179 PRO A O 1
ATOM 1383 N N . LEU A 1 180 ? 8.978 0.407 -14.615 1.00 88.62 180 LEU A N 1
ATOM 1384 C CA . LEU A 1 180 ? 7.631 0.498 -15.155 1.00 88.62 180 LEU A CA 1
ATOM 1385 C C . LEU A 1 180 ? 6.915 1.689 -14.517 1.00 88.62 180 LEU A C 1
ATOM 1387 O O . LEU A 1 180 ? 6.663 1.704 -13.315 1.00 88.62 180 LEU A O 1
ATOM 1391 N N . GLN A 1 181 ? 6.561 2.656 -15.354 1.00 91.44 181 GLN A N 1
ATOM 1392 C CA . GLN A 1 181 ? 5.814 3.849 -14.981 1.00 91.44 181 GLN A CA 1
ATOM 1393 C C . GLN A 1 181 ? 4.373 3.718 -15.470 1.00 91.44 181 GLN A C 1
ATOM 1395 O O . GLN A 1 181 ? 4.142 3.474 -16.657 1.00 91.44 181 GLN A O 1
ATOM 1400 N N . VAL A 1 182 ? 3.399 3.853 -14.568 1.00 90.56 182 VAL A N 1
ATOM 1401 C CA . VAL A 1 182 ? 1.973 3.706 -14.903 1.00 90.56 182 VAL A CA 1
ATOM 1402 C C . VAL A 1 182 ? 1.185 4.854 -14.303 1.00 90.56 182 VAL A C 1
ATOM 1404 O O . VAL A 1 182 ? 1.265 5.110 -13.109 1.00 90.56 182 VAL A O 1
ATOM 1407 N N . GLU A 1 183 ? 0.371 5.521 -15.114 1.00 93.00 183 GLU A N 1
ATOM 1408 C CA . GLU A 1 183 ? -0.518 6.580 -14.632 1.00 93.00 183 GLU A CA 1
ATOM 1409 C C . GLU A 1 183 ? -1.602 6.028 -13.700 1.00 93.00 183 GLU A C 1
ATOM 1411 O O . GLU A 1 183 ? -2.052 4.892 -13.847 1.00 93.00 183 GLU A O 1
ATOM 1416 N N . GLU A 1 184 ? -2.089 6.849 -12.771 1.00 92.12 184 GLU A N 1
ATOM 1417 C CA . GLU A 1 184 ? -3.071 6.416 -11.767 1.00 92.12 184 GLU A CA 1
ATOM 1418 C C . GLU A 1 184 ? -4.316 5.763 -12.389 1.00 92.12 184 GLU A C 1
ATOM 1420 O O . GLU A 1 184 ? -4.727 4.676 -11.978 1.00 92.12 184 GLU A O 1
ATOM 1425 N N . GLN A 1 185 ? -4.912 6.402 -13.401 1.00 90.44 185 GLN A N 1
ATOM 1426 C CA . GLN A 1 185 ? -6.113 5.873 -14.051 1.00 90.44 185 GLN A CA 1
ATOM 1427 C C . GLN A 1 185 ? -5.830 4.528 -14.729 1.00 90.44 185 GLN A C 1
ATOM 1429 O O . GLN A 1 185 ? -6.615 3.592 -14.612 1.00 90.44 185 GLN A O 1
ATOM 1434 N N . GLN A 1 186 ? -4.669 4.402 -15.373 1.00 89.31 186 GLN A N 1
ATOM 1435 C CA . GLN A 1 186 ? -4.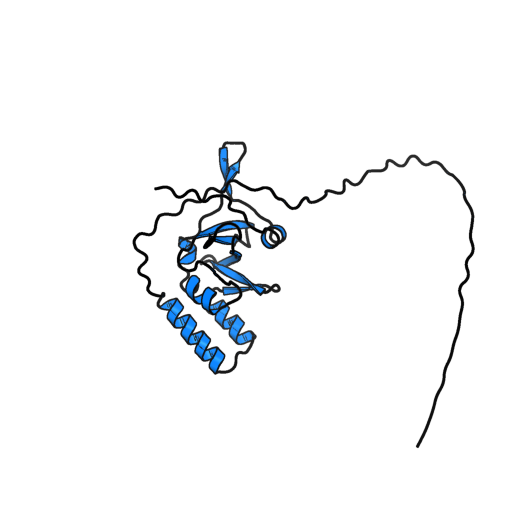255 3.146 -15.989 1.00 89.31 186 GLN A CA 1
ATOM 1436 C C . GLN A 1 186 ? -4.107 2.058 -14.922 1.00 89.31 186 GLN A C 1
ATOM 1438 O O . GLN A 1 186 ? -4.703 0.991 -15.048 1.00 89.31 186 GLN A O 1
ATOM 1443 N N . PHE A 1 187 ? -3.399 2.347 -13.829 1.00 90.25 187 PHE A N 1
ATOM 1444 C CA . PHE A 1 187 ? -3.202 1.417 -12.717 1.00 90.25 187 PHE A CA 1
ATOM 1445 C C . PHE A 1 187 ? -4.532 0.924 -12.122 1.00 90.25 187 PHE A C 1
ATOM 1447 O O . PHE A 1 187 ? -4.702 -0.268 -11.836 1.00 90.25 187 PHE A O 1
ATOM 1454 N N . LYS A 1 188 ? -5.523 1.818 -12.011 1.00 87.94 188 LYS A N 1
ATOM 1455 C CA . LYS A 1 188 ? -6.884 1.483 -11.568 1.00 87.94 188 LYS A CA 1
ATOM 1456 C C . LYS A 1 188 ? -7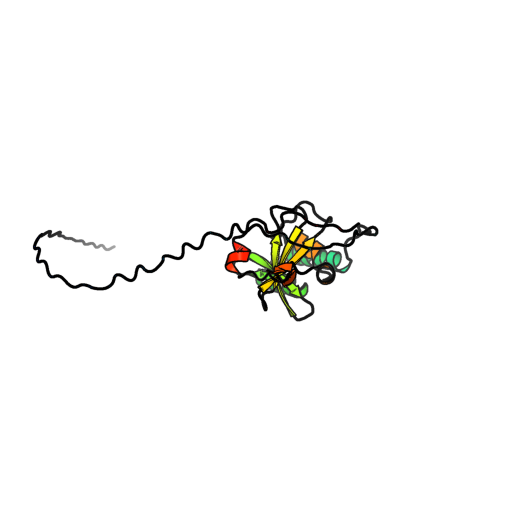.595 0.523 -12.525 1.00 87.94 188 LYS A C 1
ATOM 1458 O O . LYS A 1 188 ? -8.236 -0.412 -12.033 1.00 87.94 188 LYS A O 1
ATOM 1463 N N . ASP A 1 189 ? -7.406 0.684 -13.831 1.00 85.00 189 ASP A N 1
ATOM 1464 C CA . ASP A 1 189 ? -8.148 -0.028 -14.881 1.00 85.00 189 ASP A CA 1
ATOM 1465 C C . ASP A 1 189 ? -7.544 -1.388 -15.294 1.00 85.00 189 ASP A C 1
ATOM 1467 O O . ASP A 1 189 ? -8.258 -2.242 -15.820 1.00 85.00 189 ASP A O 1
ATOM 1471 N N . PHE A 1 190 ? -6.252 -1.637 -15.056 1.00 77.88 190 PHE A N 1
ATOM 1472 C CA . PHE A 1 190 ? -5.598 -2.900 -15.446 1.00 77.88 190 PHE A CA 1
ATOM 1473 C C . PHE A 1 190 ? -6.121 -4.131 -14.684 1.00 77.88 190 PHE A C 1
ATOM 1475 O O . PHE A 1 190 ? -6.374 -4.054 -13.494 1.00 77.88 190 PHE A O 1
ATOM 1482 N N . VAL A 1 191 ? -6.253 -5.298 -15.315 1.00 68.94 191 VAL A N 1
ATOM 1483 C CA . VAL A 1 191 ? -6.709 -6.518 -14.605 1.00 68.94 191 VAL A CA 1
ATOM 1484 C C . VAL A 1 191 ? -5.534 -7.275 -13.976 1.00 68.94 191 VAL A C 1
ATOM 1486 O O . VAL A 1 191 ? -5.620 -7.699 -12.832 1.00 68.94 191 VAL A O 1
ATOM 1489 N N . GLY A 1 192 ? -4.410 -7.351 -14.679 1.00 65.75 192 GLY A N 1
ATOM 1490 C CA . GLY A 1 192 ? -3.140 -7.878 -14.186 1.00 65.75 192 GLY A CA 1
ATOM 1491 C C . GLY A 1 192 ? -2.007 -7.335 -15.047 1.00 65.75 192 GLY A C 1
ATOM 1492 O O . GLY A 1 192 ? -2.249 -6.868 -16.169 1.00 65.75 192 GLY A O 1
ATOM 1493 N N . MET A 1 193 ? -0.790 -7.326 -14.507 1.00 67.31 193 MET A N 1
ATOM 1494 C CA . MET A 1 193 ? 0.392 -6.845 -15.233 1.00 67.31 193 MET A CA 1
ATOM 1495 C C . MET A 1 193 ? 1.441 -7.935 -15.427 1.00 67.31 193 MET A C 1
ATOM 1497 O O . MET A 1 193 ? 2.238 -7.852 -16.365 1.00 67.31 193 MET A O 1
ATOM 1501 N N . ILE A 1 194 ? 1.452 -8.948 -14.563 1.00 64.31 194 ILE A N 1
ATOM 1502 C CA . ILE A 1 194 ? 2.523 -9.933 -14.501 1.00 64.31 194 ILE A CA 1
ATOM 1503 C C . ILE A 1 194 ? 2.065 -11.233 -15.155 1.00 64.31 194 ILE A C 1
ATOM 1505 O O . ILE A 1 194 ? 1.208 -11.941 -14.647 1.00 64.31 194 ILE A O 1
ATOM 1509 N N . LYS A 1 195 ? 2.703 -11.597 -16.271 1.00 60.41 195 LYS A N 1
ATOM 1510 C CA . LYS A 1 195 ? 2.416 -12.869 -16.953 1.00 60.41 195 LYS A CA 1
ATOM 1511 C C . LYS A 1 195 ? 3.183 -14.056 -16.360 1.00 60.41 195 LYS A C 1
ATOM 1513 O O . LYS A 1 195 ? 2.731 -15.197 -16.425 1.00 60.41 195 LYS A O 1
ATOM 1518 N N . THR A 1 196 ? 4.408 -13.827 -15.890 1.00 54.72 196 THR A N 1
ATOM 1519 C CA . THR A 1 196 ? 5.284 -14.872 -15.343 1.00 54.72 196 THR A CA 1
ATOM 1520 C C . THR A 1 196 ? 6.309 -14.221 -14.429 1.00 54.72 196 THR A C 1
ATOM 1522 O O . THR A 1 196 ? 7.006 -13.305 -14.857 1.00 54.72 196 THR A O 1
ATOM 1525 N N . LEU A 1 197 ? 6.412 -14.704 -13.194 1.00 56.25 197 LEU A N 1
ATOM 1526 C CA . LEU A 1 197 ? 7.483 -14.332 -12.276 1.00 56.25 197 LEU A CA 1
ATOM 1527 C C . LEU A 1 197 ? 8.704 -15.213 -12.553 1.00 56.25 197 LEU A C 1
ATOM 1529 O O . LEU A 1 197 ? 8.593 -16.439 -12.590 1.00 56.25 197 LEU A O 1
ATOM 1533 N N . GLN A 1 198 ? 9.866 -14.600 -12.779 1.00 55.62 198 GLN A N 1
ATOM 1534 C CA . GLN A 1 198 ? 11.121 -15.338 -12.894 1.00 55.62 198 GLN A CA 1
ATOM 1535 C C . GLN A 1 198 ? 11.740 -15.497 -11.507 1.00 55.62 198 GLN A C 1
ATOM 1537 O O . GLN A 1 198 ? 12.490 -14.646 -11.040 1.00 55.62 198 GLN A O 1
ATOM 1542 N N . VAL A 1 199 ? 11.442 -16.620 -10.856 1.00 46.88 199 VAL A N 1
ATOM 1543 C CA . VAL A 1 199 ? 12.149 -17.028 -9.639 1.00 46.88 199 VAL A CA 1
ATOM 1544 C C . VAL A 1 199 ? 13.533 -17.528 -10.054 1.00 46.88 199 VAL A C 1
ATOM 1546 O O . VAL A 1 199 ? 13.640 -18.475 -10.838 1.00 46.88 199 VAL A O 1
ATOM 1549 N N . ARG A 1 200 ? 14.604 -16.886 -9.576 1.00 40.78 200 ARG A N 1
ATOM 1550 C CA . ARG A 1 200 ? 15.956 -17.447 -9.708 1.00 40.78 200 ARG A CA 1
ATOM 1551 C C . ARG A 1 200 ? 16.181 -18.436 -8.566 1.00 40.78 200 ARG A C 1
ATOM 1553 O O . ARG A 1 200 ? 15.971 -18.082 -7.411 1.00 40.78 200 ARG A O 1
ATOM 1560 N N . ALA A 1 201 ? 16.543 -19.663 -8.934 1.00 35.25 201 ALA A N 1
ATOM 1561 C CA . ALA A 1 201 ? 16.962 -20.728 -8.025 1.00 35.25 201 ALA A CA 1
ATOM 1562 C C . ALA A 1 201 ? 18.383 -20.499 -7.499 1.00 35.25 201 ALA A C 1
ATOM 1564 O O . ALA A 1 201 ? 19.172 -19.840 -8.221 1.00 35.25 201 ALA A O 1
#

Nearest PDB structures (foldseek):
  6icl-assembly1_A  TM=4.575E-01  e=1.939E+00  Pseudomonas putida
  6kk9-assembly2_B  TM=2.880E-01  e=1.199E+00  Borreliella burgdorferi
  2oy7-assembly1_A  TM=2.991E-01  e=2.954E+00  Borreliella burgdorferi
  8a85-assembly3_E  TM=2.723E-01  e=2.059E+00  synthetic construct
  2bsj-assembly1_B  TM=3.310E-01  e=7.733E+00  Yersinia enterocolitica

Foldseek 3Di:
DDDDDDDDDDDDDDDDDDDDDDDDDPDPPPPPPPPPPPLCPVQAAWEDEADDPPDCPPDQDPLLVVLLVVVVVCVVVPPDPVVVQVSLVLLQWHADPVLFIWGAAPVRWIWTWDAAQQDFQKIWTATPPQQFIKIAGDPSDSDQDRSDVSSVSSVRSVPVSVVRIDFTWHQDPVRDTDTDGDDPVSVVPDNHRHNDYDYDD

Solvent-accessible surface area (backbone atoms only — not comparable to full-atom values): 12704 Å² total; per-residue (Å²): 134,84,88,80,90,80,91,78,91,78,91,80,91,82,88,86,83,88,84,90,80,90,78,91,72,96,66,83,76,76,74,75,76,78,75,73,78,64,77,78,80,71,80,44,77,42,55,49,73,58,80,80,80,88,71,80,71,87,69,78,50,70,55,18,55,50,53,52,53,54,50,52,52,42,52,74,70,60,72,47,73,68,58,53,51,54,53,33,47,75,43,36,32,48,61,50,98,85,57,45,37,29,42,49,48,97,89,69,51,47,24,45,52,44,70,31,72,68,37,79,28,30,33,40,35,32,34,70,87,81,25,39,32,26,38,36,75,46,86,90,40,78,74,79,56,74,83,39,64,70,54,46,32,68,64,39,39,71,53,64,51,67,82,59,46,40,67,31,30,34,75,42,100,83,70,48,75,40,74,37,69,50,56,69,69,54,62,71,68,55,66,52,64,57,83,57,79,52,69,66,130

Mean predicted aligned error: 14.17 Å

Radius of gyration: 27.53 Å; Cα contacts (8 Å, |Δi|>4): 259; chains: 1; bounding box: 80×49×73 Å

pLDDT: mean 73.82, std 22.96, range [29.61, 97.88]